Protein AF-A0A8C4VJK3-F1 (afdb_monomer_lite)

pLDDT: mean 74.46, std 20.5, range [32.94, 98.62]

Sequence (189 aa):
MERRGASLWTVVATVQAMERKIDLLATRLLSLEGRSGTAEKKLIDCEKTAMEFNNQLESKWAVLGTLIQEYGLLQRRLENVENLLKNRNFWVLRLPPGTKGEVPKEWEKLTEWQKALYREVMRENYDHLISLGEYLIPQLSWYIKSAEFLQMNIEVPSPGPAVSDAAQMRVWIASAVESLLLQGWEWGV

Organism: NCBI:txid1825980

Foldseek 3Di:
DVVVVVVVVVVVVVVVVVVVVVVVVVVVVVVVVVVVVVVVVVVVVVVVVVVVVVVVVVVVVVVVVVVVVVVVVVVVVVVVVVVCVVVVVCVLVDDQPPDPDDDPPVVVVDDPVSVVVSVVVVVVVVVVVVVVCVVVVVVVVVVVVVVVVVVVPDPDDDDDPDPPDPVVVVVVVVVVVVVVVVVVPPPDD

InterPro domains:
  IPR001909 Krueppel-associated box [PF01352] (105-133)
  IPR001909 Krueppel-associated box [PS50805] (93-184)
  IPR001909 Krueppel-associated box [SM00349] (104-152)
  IPR001909 Krueppel-associated box [cd07765] (105-132)
  IPR036051 Krueppel-associated box domain superfamily [SSF109640] (105-136)

Radius of gyration: 49.5 Å; chains: 1; bounding box: 84×39×162 Å

Structure (mmCIF, N/CA/C/O backbone):
data_AF-A0A8C4VJK3-F1
#
_entry.id   AF-A0A8C4VJK3-F1
#
loop_
_atom_site.group_PDB
_atom_site.id
_atom_site.type_symbol
_atom_site.label_atom_id
_atom_site.label_alt_id
_atom_site.label_comp_id
_atom_site.label_asym_id
_atom_site.label_entity_id
_atom_site.label_seq_id
_atom_site.pdbx_PDB_ins_code
_atom_site.Cartn_x
_atom_site.Cartn_y
_atom_site.Cartn_z
_atom_site.occupancy
_atom_site.B_iso_or_equiv
_atom_site.auth_seq_id
_atom_site.auth_comp_id
_atom_site.auth_asym_id
_atom_site.auth_atom_id
_atom_site.pdbx_PDB_model_num
ATOM 1 N N . MET A 1 1 ? 50.358 -8.373 -72.315 1.00 57.69 1 MET A N 1
ATOM 2 C CA . MET A 1 1 ? 50.237 -8.670 -70.867 1.00 57.69 1 MET A CA 1
ATOM 3 C C . MET A 1 1 ? 49.698 -7.488 -70.047 1.00 57.69 1 MET A C 1
ATOM 5 O O . MET A 1 1 ? 49.141 -7.733 -68.987 1.00 57.69 1 MET A O 1
ATOM 9 N N . GLU A 1 2 ? 49.745 -6.251 -70.557 1.00 60.22 2 GLU A N 1
ATOM 10 C CA . GLU A 1 2 ? 49.261 -5.017 -69.897 1.00 60.22 2 GLU A CA 1
ATOM 11 C C . GLU A 1 2 ? 47.803 -5.017 -69.416 1.00 60.22 2 GLU A C 1
ATOM 13 O O . GLU A 1 2 ? 47.521 -4.559 -68.313 1.00 60.22 2 GLU A O 1
ATOM 18 N N . ARG A 1 3 ? 46.870 -5.597 -70.186 1.00 61.41 3 ARG A N 1
ATOM 19 C CA . ARG A 1 3 ? 45.443 -5.635 -69.811 1.00 61.41 3 ARG A CA 1
ATOM 20 C C . ARG A 1 3 ? 45.169 -6.356 -68.482 1.00 61.41 3 ARG A C 1
ATOM 22 O O . ARG A 1 3 ? 44.235 -5.984 -67.786 1.00 61.41 3 ARG A O 1
ATOM 29 N N . ARG A 1 4 ? 45.993 -7.351 -68.120 1.00 62.75 4 ARG A N 1
ATOM 30 C CA . ARG A 1 4 ? 45.867 -8.095 -66.851 1.00 62.75 4 ARG A CA 1
ATOM 31 C C . ARG A 1 4 ? 46.398 -7.309 -65.649 1.00 62.75 4 ARG A C 1
ATOM 33 O O . ARG A 1 4 ? 45.908 -7.496 -64.542 1.00 62.75 4 ARG A O 1
ATOM 40 N N . GLY A 1 5 ? 47.371 -6.422 -65.868 1.00 69.56 5 GLY A N 1
ATOM 41 C CA . GLY A 1 5 ? 47.902 -5.541 -64.826 1.00 69.56 5 GLY A CA 1
ATOM 42 C C . GLY A 1 5 ? 46.888 -4.472 -64.421 1.00 69.56 5 GLY A C 1
ATOM 43 O O . GLY A 1 5 ? 46.630 -4.297 -63.235 1.00 69.56 5 GLY A O 1
ATOM 44 N N . ALA A 1 6 ? 46.241 -3.825 -65.398 1.00 75.31 6 ALA A N 1
ATOM 45 C CA . ALA A 1 6 ? 45.228 -2.797 -65.142 1.00 75.31 6 ALA A CA 1
ATOM 46 C C . ALA A 1 6 ? 44.007 -3.336 -64.369 1.00 75.31 6 ALA A C 1
ATOM 48 O O . ALA A 1 6 ? 43.568 -2.710 -63.409 1.00 75.31 6 ALA A O 1
ATOM 49 N N . SER A 1 7 ? 43.504 -4.527 -64.722 1.00 86.94 7 SER A N 1
ATOM 50 C CA . SER A 1 7 ? 42.382 -5.159 -64.009 1.00 86.94 7 SER A CA 1
ATOM 51 C C . SER A 1 7 ? 42.727 -5.560 -62.570 1.00 86.94 7 SER A C 1
ATOM 53 O O . SER A 1 7 ? 41.868 -5.495 -61.695 1.00 86.94 7 SER A O 1
ATOM 55 N N . LEU A 1 8 ? 43.977 -5.960 -62.306 1.00 92.62 8 LEU A N 1
ATOM 56 C CA . LEU A 1 8 ? 44.429 -6.364 -60.971 1.00 92.62 8 LEU A CA 1
ATOM 57 C C . LEU A 1 8 ? 44.542 -5.162 -60.024 1.00 92.62 8 LEU A C 1
ATOM 59 O O . LEU A 1 8 ? 44.088 -5.241 -58.885 1.00 92.62 8 LEU A O 1
ATOM 63 N N . TRP A 1 9 ? 45.060 -4.030 -60.505 1.00 91.38 9 TRP A N 1
ATOM 64 C CA . TRP A 1 9 ? 45.106 -2.790 -59.723 1.00 91.38 9 TRP A CA 1
ATOM 65 C C . TRP A 1 9 ? 43.713 -2.279 -59.339 1.00 91.38 9 TRP A C 1
ATOM 67 O O . TRP A 1 9 ? 43.527 -1.817 -58.215 1.00 91.38 9 TRP A O 1
ATOM 77 N N . THR A 1 10 ? 42.714 -2.419 -60.218 1.00 93.50 10 THR A N 1
ATOM 78 C CA . THR A 1 10 ? 41.318 -2.100 -59.877 1.00 93.50 10 THR A CA 1
ATOM 79 C C . THR A 1 10 ? 40.796 -2.993 -58.753 1.00 93.50 10 THR A C 1
ATOM 81 O O . THR A 1 10 ? 40.222 -2.484 -57.793 1.00 93.50 10 THR A O 1
ATOM 84 N N . VAL A 1 11 ? 41.034 -4.307 -58.825 1.00 95.44 11 VAL A N 1
ATOM 85 C CA . VAL A 1 11 ? 40.631 -5.245 -57.762 1.00 95.44 11 VAL A CA 1
ATOM 86 C C . VAL A 1 11 ? 41.303 -4.883 -56.435 1.00 95.44 11 VAL A C 1
ATOM 88 O O . VAL A 1 11 ? 40.617 -4.753 -55.424 1.00 95.44 11 VAL A O 1
ATOM 91 N N . VAL A 1 12 ? 42.612 -4.622 -56.435 1.00 95.81 12 VAL A N 1
ATOM 92 C CA . VAL A 1 12 ? 43.350 -4.209 -55.227 1.00 95.81 12 VAL A CA 1
ATOM 93 C C . VAL A 1 12 ? 42.776 -2.921 -54.631 1.00 95.81 12 VAL A C 1
ATOM 95 O O . VAL A 1 12 ? 42.531 -2.863 -53.427 1.00 95.81 12 VAL A O 1
ATOM 98 N N . ALA A 1 13 ? 42.485 -1.913 -55.457 1.00 95.50 13 ALA A N 1
ATOM 99 C CA . ALA A 1 13 ? 41.876 -0.669 -54.989 1.00 95.50 13 ALA A CA 1
ATOM 100 C C . ALA A 1 13 ? 40.496 -0.904 -54.349 1.00 95.50 13 ALA A C 1
ATOM 102 O O . ALA A 1 13 ? 40.175 -0.294 -53.326 1.00 95.50 13 ALA A O 1
ATOM 103 N N . THR A 1 14 ? 39.685 -1.810 -54.909 1.00 96.50 14 THR A N 1
ATOM 104 C CA . THR A 1 14 ? 38.382 -2.158 -54.320 1.00 96.50 14 THR A CA 1
ATOM 105 C C . THR A 1 14 ? 38.514 -2.903 -52.996 1.00 96.50 14 THR A C 1
ATOM 107 O O . THR A 1 14 ? 37.777 -2.585 -52.065 1.00 96.50 14 THR A O 1
ATOM 110 N N . VAL A 1 15 ? 39.478 -3.821 -52.871 1.00 96.81 15 VAL A N 1
ATOM 111 C CA . VAL A 1 15 ? 39.754 -4.542 -51.618 1.00 96.81 15 VAL A CA 1
ATOM 112 C C . VAL A 1 15 ? 40.201 -3.564 -50.532 1.00 96.81 15 VAL A C 1
ATOM 114 O O . VAL A 1 15 ? 39.605 -3.542 -49.460 1.00 96.81 15 VAL A O 1
ATOM 117 N N . GLN A 1 16 ? 41.128 -2.654 -50.837 1.00 97.50 16 GLN A N 1
ATOM 118 C CA . GLN A 1 16 ? 41.553 -1.611 -49.893 1.00 97.50 16 GLN A CA 1
ATOM 119 C C . GLN A 1 16 ? 40.404 -0.678 -49.479 1.00 97.50 16 GLN A C 1
ATOM 121 O O . GLN A 1 16 ? 40.334 -0.214 -48.341 1.00 97.50 16 GLN A O 1
ATOM 126 N N . ALA A 1 17 ? 39.484 -0.361 -50.394 1.00 96.94 17 ALA A N 1
ATOM 127 C CA . ALA A 1 17 ? 38.294 0.418 -50.059 1.00 96.94 17 ALA A CA 1
ATOM 128 C C . ALA A 1 17 ? 37.328 -0.359 -49.146 1.00 96.94 17 ALA A C 1
ATOM 130 O O . ALA A 1 17 ? 36.681 0.245 -48.288 1.00 96.94 17 ALA A O 1
ATOM 131 N N . MET A 1 18 ? 37.226 -1.679 -49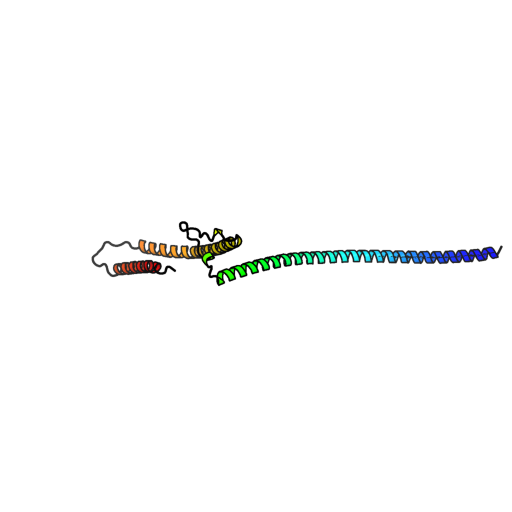.319 1.00 98.12 18 MET A N 1
ATOM 132 C CA . MET A 1 18 ? 36.445 -2.551 -48.441 1.00 98.12 18 MET A CA 1
ATOM 133 C C . MET A 1 18 ? 37.081 -2.684 -47.056 1.00 98.12 18 MET A C 1
ATOM 135 O O . MET A 1 18 ? 36.355 -2.558 -46.077 1.00 98.12 18 MET A O 1
ATOM 139 N N . GLU A 1 19 ? 38.401 -2.844 -46.956 1.00 98.25 19 GLU A N 1
ATOM 140 C CA . GLU A 1 19 ? 39.131 -2.894 -45.677 1.00 98.25 19 GLU A CA 1
ATOM 141 C C . GLU A 1 19 ? 38.834 -1.655 -44.822 1.00 98.25 19 GLU A C 1
ATOM 143 O O . GLU A 1 19 ? 38.342 -1.775 -43.703 1.00 98.25 19 GLU A O 1
ATOM 148 N N . ARG A 1 20 ? 38.958 -0.452 -45.401 1.00 97.69 20 ARG A N 1
ATOM 149 C CA . ARG A 1 20 ? 38.619 0.802 -44.699 1.00 97.69 20 ARG A CA 1
ATOM 150 C C . ARG A 1 20 ? 37.162 0.856 -44.229 1.00 97.69 20 ARG A C 1
ATOM 152 O O . ARG A 1 20 ? 36.867 1.441 -43.189 1.00 97.69 20 ARG A O 1
ATOM 159 N N . LYS A 1 21 ? 36.229 0.281 -44.999 1.00 97.94 21 LYS A N 1
ATOM 160 C CA . LYS A 1 21 ? 34.817 0.185 -44.594 1.00 97.94 21 LYS A CA 1
ATOM 161 C C . LYS A 1 21 ? 34.627 -0.813 -43.457 1.00 97.94 21 LYS A C 1
ATOM 163 O O . LYS A 1 21 ? 33.819 -0.542 -42.576 1.00 97.94 21 LYS A O 1
ATOM 168 N N . ILE A 1 22 ? 35.339 -1.937 -43.471 1.00 98.31 22 ILE A N 1
ATOM 169 C CA . ILE A 1 22 ? 35.305 -2.930 -42.393 1.00 98.31 22 ILE A CA 1
ATOM 170 C C . ILE A 1 22 ? 35.824 -2.303 -41.095 1.00 98.31 22 ILE A C 1
ATOM 172 O O . ILE A 1 22 ? 35.140 -2.401 -40.080 1.00 98.31 22 ILE A O 1
ATOM 176 N N . ASP A 1 23 ? 36.933 -1.562 -41.139 1.00 98.44 23 ASP A N 1
ATOM 177 C CA . ASP A 1 23 ? 37.472 -0.853 -39.968 1.00 98.44 23 ASP A CA 1
ATOM 178 C C . ASP A 1 23 ? 36.486 0.198 -39.423 1.00 98.44 23 ASP A C 1
ATOM 180 O O . ASP A 1 23 ? 36.255 0.311 -38.212 1.00 98.44 23 ASP A O 1
ATOM 184 N N . LEU A 1 24 ? 35.825 0.941 -40.318 1.00 97.88 24 LEU A N 1
ATOM 185 C CA . LEU A 1 24 ? 34.763 1.880 -39.947 1.00 97.88 24 LEU A CA 1
ATOM 186 C C . LEU A 1 24 ? 33.565 1.168 -39.292 1.00 97.88 24 LEU A C 1
ATOM 188 O O . LEU A 1 24 ? 32.985 1.672 -38.330 1.00 97.88 24 LEU A O 1
ATOM 192 N N . LEU A 1 25 ? 33.169 0.003 -39.806 1.00 98.25 25 LEU A N 1
ATOM 193 C CA . LEU A 1 25 ? 32.070 -0.777 -39.238 1.00 98.25 25 LEU A CA 1
ATOM 194 C C . LEU A 1 25 ? 32.447 -1.377 -37.880 1.00 98.25 25 LEU A C 1
ATOM 196 O O . LEU A 1 25 ? 31.617 -1.346 -36.975 1.00 98.25 25 LEU A O 1
ATOM 200 N N . ALA A 1 26 ? 33.683 -1.847 -37.710 1.00 98.50 26 ALA A N 1
ATOM 201 C CA . ALA A 1 26 ? 34.183 -2.381 -36.446 1.00 98.50 26 ALA A CA 1
ATOM 202 C C . ALA A 1 26 ? 34.202 -1.307 -35.345 1.00 98.50 26 ALA A C 1
ATOM 204 O O . ALA A 1 26 ? 33.673 -1.523 -34.255 1.00 98.50 26 ALA A O 1
ATOM 205 N N . THR A 1 27 ? 34.721 -0.110 -35.643 1.00 98.38 27 THR A N 1
ATOM 206 C CA . THR A 1 27 ? 34.717 1.017 -34.688 1.00 98.38 27 THR A CA 1
ATOM 207 C C . THR A 1 27 ? 33.299 1.457 -34.321 1.00 98.38 27 THR A C 1
ATOM 209 O O . THR A 1 27 ? 33.004 1.718 -33.150 1.00 98.38 27 THR A O 1
ATOM 212 N N . ARG A 1 28 ? 32.385 1.482 -35.298 1.00 98.25 28 ARG A N 1
ATOM 213 C CA . ARG A 1 28 ? 30.970 1.778 -35.049 1.00 98.25 28 ARG A CA 1
ATOM 214 C C . ARG A 1 28 ? 30.299 0.704 -34.192 1.00 98.25 28 ARG A C 1
ATOM 216 O O . ARG A 1 28 ? 29.528 1.062 -33.304 1.00 98.25 28 ARG A O 1
ATOM 223 N N . LEU A 1 29 ? 30.580 -0.575 -34.445 1.00 98.44 29 LEU A N 1
ATOM 224 C CA . LEU A 1 29 ? 30.037 -1.696 -33.678 1.00 98.44 29 LEU A CA 1
ATOM 225 C C . LEU A 1 29 ? 30.481 -1.618 -32.215 1.00 98.44 29 LEU A C 1
ATOM 227 O O . LEU A 1 29 ? 29.627 -1.630 -31.337 1.00 98.44 29 LEU A O 1
ATOM 231 N N . LEU A 1 30 ? 31.775 -1.404 -31.963 1.00 98.38 30 LEU A N 1
ATOM 232 C CA . LEU A 1 30 ? 32.314 -1.238 -30.607 1.00 98.38 30 LEU A CA 1
ATOM 233 C C . LEU A 1 30 ? 31.670 -0.057 -29.863 1.00 98.38 30 LEU A C 1
ATOM 235 O O . LEU A 1 30 ? 31.323 -0.161 -28.687 1.00 98.38 30 LEU A O 1
ATOM 239 N N . SER A 1 31 ? 31.458 1.071 -30.549 1.00 98.25 31 SER A N 1
ATOM 240 C CA . SER A 1 31 ? 30.763 2.224 -29.962 1.00 98.25 31 SER A CA 1
ATOM 241 C C . SER A 1 31 ? 29.306 1.904 -29.606 1.00 98.25 31 SER A C 1
ATOM 243 O O . SER A 1 31 ? 28.822 2.307 -28.545 1.00 98.25 31 SER A O 1
ATOM 245 N N . LEU A 1 32 ? 28.598 1.181 -30.479 1.00 98.31 32 LEU A N 1
ATOM 246 C CA . LEU A 1 32 ? 27.220 0.758 -30.229 1.00 98.31 32 LEU A CA 1
ATOM 247 C C . LEU A 1 32 ? 27.132 -0.260 -29.095 1.00 98.31 32 LEU A C 1
ATOM 249 O O . LEU A 1 32 ? 26.234 -0.140 -28.268 1.00 98.31 32 LEU A O 1
ATOM 253 N N . GLU A 1 33 ? 28.068 -1.198 -29.017 1.00 98.44 33 GLU A N 1
ATOM 254 C CA . GLU A 1 33 ? 28.145 -2.200 -27.955 1.00 98.44 33 GLU A CA 1
ATOM 255 C C . GLU A 1 33 ? 28.352 -1.540 -26.585 1.00 98.44 33 GLU A C 1
ATOM 257 O O . GLU A 1 33 ? 27.573 -1.778 -25.661 1.00 98.44 33 GLU A O 1
ATOM 262 N N . GLY A 1 34 ? 29.296 -0.597 -26.471 1.00 98.12 34 GLY A N 1
ATOM 263 C CA . GLY A 1 34 ? 29.504 0.154 -25.226 1.00 98.12 34 GLY A CA 1
ATOM 264 C C . GLY A 1 34 ? 28.286 0.995 -24.817 1.00 98.12 34 GLY A C 1
ATOM 265 O O . GLY A 1 34 ? 27.918 1.062 -23.637 1.00 98.12 34 GLY A O 1
ATOM 266 N N . ARG A 1 35 ? 27.604 1.608 -25.794 1.00 98.19 35 ARG A N 1
ATOM 267 C CA . ARG A 1 35 ? 26.350 2.340 -25.549 1.00 98.19 35 ARG A CA 1
ATOM 268 C C . ARG A 1 35 ? 25.212 1.411 -25.131 1.00 98.19 35 ARG A C 1
ATOM 270 O O . ARG A 1 35 ? 24.465 1.776 -24.226 1.00 98.19 35 ARG A O 1
ATOM 277 N N . SER A 1 36 ? 25.090 0.245 -25.762 1.00 98.12 36 SER A N 1
ATOM 278 C CA . SER A 1 36 ? 24.080 -0.768 -25.445 1.00 98.12 36 SER A CA 1
ATOM 279 C C . SER A 1 36 ? 24.266 -1.293 -24.028 1.00 98.12 36 SER A C 1
ATOM 281 O O . SER A 1 36 ? 23.322 -1.240 -23.249 1.00 98.12 36 SER A O 1
ATOM 283 N N . GLY A 1 37 ? 25.489 -1.670 -23.640 1.00 98.31 37 GLY A N 1
ATOM 284 C CA . GLY A 1 37 ? 25.768 -2.127 -22.274 1.00 98.31 37 GLY A CA 1
ATOM 285 C C . GLY A 1 37 ? 25.499 -1.048 -21.216 1.00 98.31 37 GLY A C 1
ATOM 286 O O . GLY A 1 37 ? 24.975 -1.327 -20.140 1.00 98.31 37 GLY A O 1
ATOM 287 N N . THR A 1 38 ? 25.773 0.223 -21.530 1.00 98.38 38 THR A N 1
ATOM 288 C CA . THR A 1 38 ? 25.417 1.339 -20.635 1.00 98.38 38 THR A CA 1
ATOM 289 C C . THR A 1 38 ? 23.900 1.517 -20.516 1.00 98.38 38 THR A C 1
ATOM 291 O O . THR A 1 38 ? 23.399 1.812 -19.430 1.00 98.38 38 THR A O 1
ATOM 294 N N . ALA A 1 39 ? 23.161 1.373 -21.620 1.00 98.25 39 ALA A N 1
ATOM 295 C CA . ALA A 1 39 ? 21.702 1.447 -21.616 1.00 98.25 39 ALA A CA 1
ATOM 296 C C . ALA A 1 39 ? 21.076 0.274 -20.844 1.00 98.25 39 ALA A C 1
ATOM 298 O O . ALA A 1 39 ? 20.158 0.494 -20.060 1.00 98.25 39 ALA A O 1
ATOM 299 N N . GLU A 1 40 ? 21.620 -0.933 -20.997 1.00 98.50 40 GLU A N 1
ATOM 300 C CA . GLU A 1 40 ? 21.206 -2.135 -20.270 1.00 98.50 40 GLU A CA 1
ATOM 301 C C . GLU A 1 40 ? 21.416 -1.985 -18.760 1.00 98.50 40 GLU A C 1
ATOM 303 O O . GLU A 1 40 ? 20.499 -2.229 -17.980 1.00 98.50 40 GLU A O 1
ATOM 308 N N . LYS A 1 41 ? 22.567 -1.454 -18.330 1.00 98.50 41 LYS A N 1
ATOM 309 C CA . LYS A 1 41 ? 22.797 -1.147 -16.911 1.00 98.50 41 LYS A CA 1
ATOM 310 C C . LYS A 1 41 ? 21.752 -0.177 -16.348 1.00 98.50 41 LYS A C 1
ATOM 312 O O . LYS A 1 41 ? 21.226 -0.403 -15.264 1.00 98.50 41 LYS A O 1
ATOM 317 N N . LYS A 1 42 ? 21.431 0.888 -17.092 1.00 98.56 42 LYS A N 1
ATOM 318 C CA . LYS A 1 42 ? 20.392 1.848 -16.683 1.00 98.56 42 LYS A CA 1
ATOM 319 C C . LYS A 1 42 ? 19.012 1.199 -16.603 1.00 98.56 42 LYS A C 1
ATOM 321 O O . LYS A 1 42 ? 18.246 1.556 -15.717 1.00 98.56 42 LYS A O 1
ATOM 326 N N . LEU A 1 43 ? 18.701 0.269 -17.507 1.00 98.62 43 LEU A N 1
ATOM 327 C CA . LEU A 1 43 ? 17.448 -0.481 -17.479 1.00 98.62 43 LEU A CA 1
ATOM 328 C C . LEU A 1 43 ? 17.343 -1.316 -16.198 1.00 98.62 43 LEU A C 1
ATOM 330 O O . LEU A 1 43 ? 16.340 -1.209 -15.503 1.00 98.62 43 LEU A O 1
ATOM 334 N N . ILE A 1 44 ? 18.403 -2.036 -15.832 1.00 98.62 44 ILE A N 1
ATOM 335 C CA . ILE A 1 44 ? 18.455 -2.820 -14.589 1.00 98.62 44 ILE A CA 1
ATOM 336 C C . ILE A 1 44 ? 18.295 -1.915 -13.353 1.00 98.62 44 ILE A C 1
ATOM 338 O O . ILE A 1 44 ? 17.536 -2.235 -12.437 1.00 98.62 44 ILE A O 1
ATOM 342 N N . ASP A 1 45 ? 18.965 -0.758 -13.319 1.00 98.50 45 ASP A N 1
ATOM 343 C CA . ASP A 1 45 ? 18.815 0.210 -12.222 1.00 98.50 45 ASP A CA 1
ATOM 344 C C . ASP A 1 45 ? 17.368 0.751 -12.136 1.00 98.50 45 ASP A C 1
ATOM 346 O O . ASP A 1 45 ? 16.802 0.887 -11.044 1.00 98.50 45 ASP A O 1
ATOM 350 N N . CYS A 1 46 ? 16.728 1.009 -13.281 1.00 98.06 46 CYS A N 1
ATOM 351 C CA . CYS A 1 46 ? 15.316 1.389 -13.347 1.00 98.06 46 CYS A CA 1
ATOM 352 C C . CYS A 1 46 ? 14.390 0.263 -12.859 1.00 98.06 46 CYS A C 1
ATOM 354 O O . CYS A 1 46 ? 13.493 0.527 -12.062 1.00 98.06 46 CYS A O 1
ATOM 356 N N . GLU A 1 47 ? 14.614 -0.986 -13.265 1.00 98.56 47 GLU A N 1
ATOM 357 C CA . GLU A 1 47 ? 13.841 -2.141 -12.787 1.00 98.56 47 GLU A CA 1
ATOM 358 C C . GLU A 1 47 ? 13.956 -2.303 -11.272 1.00 98.56 47 GLU A C 1
ATOM 360 O O . GLU A 1 47 ? 12.951 -2.483 -10.584 1.00 98.56 47 GLU A O 1
ATOM 365 N N . LYS A 1 48 ? 15.166 -2.148 -10.727 1.00 98.56 48 LYS A N 1
ATOM 366 C CA . LYS A 1 48 ? 15.399 -2.214 -9.283 1.00 98.56 48 LYS A CA 1
ATOM 367 C C . LYS A 1 48 ? 14.617 -1.142 -8.525 1.00 98.56 48 LYS A C 1
ATOM 369 O O . LYS A 1 48 ? 14.001 -1.435 -7.503 1.00 98.56 48 LYS A O 1
ATOM 374 N N . THR A 1 49 ? 14.630 0.096 -9.015 1.00 98.31 49 THR A N 1
ATOM 375 C CA . THR A 1 49 ? 13.867 1.186 -8.383 1.00 98.31 49 THR A CA 1
ATOM 376 C C . THR A 1 49 ? 12.358 0.971 -8.507 1.00 98.31 49 THR A C 1
ATOM 378 O O . THR A 1 49 ? 11.635 1.217 -7.544 1.00 98.31 49 THR A O 1
ATOM 381 N N . ALA A 1 50 ? 11.876 0.441 -9.635 1.00 98.38 50 ALA A N 1
ATOM 382 C CA . ALA A 1 50 ? 10.473 0.070 -9.810 1.00 98.38 50 ALA A CA 1
ATOM 383 C C . ALA A 1 50 ? 10.035 -1.040 -8.835 1.00 98.38 50 ALA A C 1
ATOM 385 O O . ALA A 1 50 ? 8.963 -0.934 -8.239 1.00 98.38 50 ALA A O 1
ATOM 386 N N . MET A 1 51 ? 10.871 -2.062 -8.620 1.00 98.38 51 MET A N 1
ATOM 387 C CA . MET A 1 51 ? 10.607 -3.111 -7.626 1.00 98.38 51 MET A CA 1
ATOM 388 C C . MET A 1 51 ? 10.526 -2.547 -6.204 1.00 98.38 51 MET A C 1
ATOM 390 O O . MET A 1 51 ? 9.611 -2.895 -5.462 1.00 98.38 51 MET A O 1
ATOM 394 N N . GLU A 1 52 ? 11.430 -1.638 -5.830 1.00 98.31 52 GLU A N 1
ATOM 395 C CA . GLU A 1 52 ? 11.401 -0.986 -4.514 1.00 98.31 52 GLU A CA 1
ATOM 396 C C . GLU A 1 52 ? 10.096 -0.199 -4.301 1.00 98.31 52 GLU A C 1
ATOM 398 O O . GLU A 1 52 ? 9.450 -0.322 -3.258 1.00 98.31 52 GLU A O 1
ATOM 403 N N . PHE A 1 53 ? 9.652 0.559 -5.311 1.00 98.19 53 PHE A N 1
ATOM 404 C CA . PHE A 1 53 ? 8.358 1.246 -5.265 1.00 98.19 53 PHE A CA 1
ATOM 405 C C . PHE A 1 53 ? 7.182 0.273 -5.150 1.00 98.19 53 PHE A C 1
ATOM 407 O O . PHE A 1 53 ? 6.250 0.542 -4.389 1.00 98.19 53 PHE A O 1
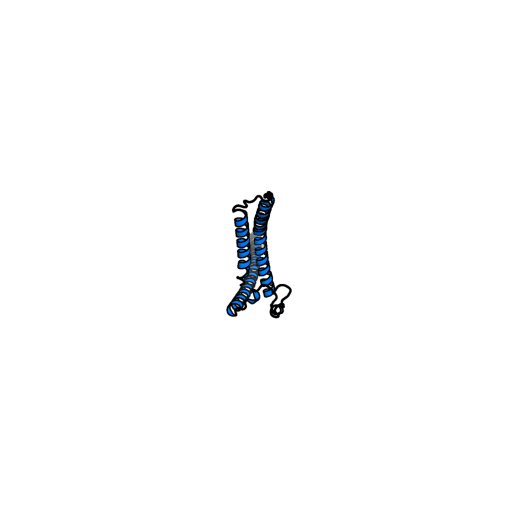ATOM 414 N N . ASN A 1 54 ? 7.217 -0.853 -5.867 1.00 98.44 54 ASN A N 1
ATOM 415 C CA . ASN A 1 54 ? 6.174 -1.872 -5.776 1.00 98.44 54 ASN A CA 1
ATOM 416 C C . ASN A 1 54 ? 6.078 -2.445 -4.355 1.00 98.44 54 ASN A C 1
ATOM 418 O O . ASN A 1 54 ? 4.995 -2.462 -3.774 1.00 98.44 54 ASN A O 1
ATOM 422 N N . ASN A 1 55 ? 7.212 -2.796 -3.747 1.00 98.00 55 ASN A N 1
ATOM 423 C CA . ASN A 1 55 ? 7.261 -3.293 -2.369 1.00 98.00 55 ASN A CA 1
ATOM 424 C C . ASN A 1 55 ? 6.712 -2.260 -1.365 1.00 98.00 55 ASN A C 1
ATOM 426 O O . ASN A 1 55 ? 5.968 -2.594 -0.436 1.00 98.00 55 ASN A O 1
ATOM 430 N N . GLN A 1 56 ? 7.030 -0.975 -1.556 1.00 98.56 56 GLN A N 1
ATOM 431 C CA . GLN A 1 56 ? 6.468 0.098 -0.729 1.00 98.56 56 GLN A CA 1
ATOM 432 C C . GLN A 1 56 ? 4.952 0.222 -0.884 1.00 98.56 56 GLN A C 1
ATOM 434 O O . GLN A 1 56 ? 4.253 0.464 0.101 1.00 98.56 56 GLN A O 1
ATOM 439 N N . LEU A 1 57 ? 4.431 0.071 -2.100 1.00 98.38 57 LEU A N 1
ATOM 440 C CA . LEU A 1 57 ? 2.991 0.076 -2.324 1.00 98.38 57 LEU A CA 1
ATOM 441 C C . LEU A 1 57 ? 2.345 -1.134 -1.657 1.00 98.38 57 LEU A C 1
ATOM 443 O O . LEU A 1 57 ? 1.408 -0.945 -0.890 1.00 98.38 57 LEU A O 1
ATOM 447 N N . GLU A 1 58 ? 2.859 -2.341 -1.874 1.00 98.44 58 GLU A N 1
ATOM 448 C CA . GLU A 1 58 ? 2.334 -3.569 -1.262 1.00 98.44 58 GLU A CA 1
ATOM 449 C C . GLU A 1 58 ? 2.283 -3.476 0.268 1.00 98.44 58 GLU A C 1
ATOM 451 O O . GLU A 1 58 ? 1.253 -3.787 0.870 1.00 98.44 58 GLU A O 1
ATOM 456 N N . SER A 1 59 ? 3.339 -2.956 0.905 1.00 97.94 59 SER A N 1
ATOM 457 C CA . SER A 1 59 ? 3.341 -2.744 2.359 1.00 97.94 59 SER A CA 1
ATOM 458 C C . SER A 1 59 ? 2.275 -1.734 2.819 1.00 97.94 59 SER A C 1
ATOM 460 O O . SER A 1 59 ? 1.586 -1.982 3.810 1.00 97.94 59 SER A O 1
ATOM 462 N N . LYS A 1 60 ? 2.059 -0.629 2.088 1.00 98.25 60 LYS A N 1
ATOM 463 C CA . LYS A 1 60 ? 0.980 0.337 2.382 1.00 98.25 60 LYS A CA 1
ATOM 464 C C . LYS A 1 60 ? -0.411 -0.258 2.152 1.00 98.25 60 LYS A C 1
ATOM 466 O O . LYS A 1 60 ? -1.308 -0.023 2.962 1.00 98.25 60 LYS A O 1
ATOM 471 N N . TRP A 1 61 ? -0.593 -1.039 1.087 1.00 98.12 61 TRP A N 1
ATOM 472 C CA . TRP A 1 61 ? -1.843 -1.747 0.800 1.00 98.12 61 TRP A CA 1
ATOM 473 C C . TRP A 1 61 ? -2.185 -2.749 1.904 1.00 98.12 61 TRP A C 1
ATOM 475 O O . TRP A 1 61 ? -3.344 -2.818 2.312 1.00 98.12 61 TRP A O 1
ATOM 485 N N . ALA A 1 62 ? -1.192 -3.457 2.447 1.00 98.31 62 ALA A N 1
ATOM 486 C CA . ALA A 1 62 ? -1.392 -4.362 3.576 1.00 98.31 62 ALA A CA 1
ATOM 487 C C . ALA A 1 62 ? -1.918 -3.625 4.822 1.00 98.31 62 ALA A C 1
ATOM 489 O O . ALA A 1 62 ? -2.896 -4.064 5.426 1.00 98.31 62 ALA A O 1
ATOM 490 N N . VAL A 1 63 ? -1.329 -2.472 5.167 1.00 98.25 63 VAL A N 1
ATOM 491 C CA . VAL A 1 63 ? -1.785 -1.640 6.300 1.00 98.25 63 VAL A CA 1
ATOM 492 C C . VAL A 1 63 ? -3.193 -1.081 6.072 1.00 98.25 63 VAL A C 1
ATOM 494 O O . VAL A 1 63 ? -4.009 -1.049 6.990 1.00 98.25 63 VAL A O 1
ATOM 497 N N . LEU A 1 64 ? -3.520 -0.652 4.853 1.00 98.44 64 LEU A N 1
ATOM 498 C CA . LEU A 1 64 ? -4.882 -0.210 4.541 1.00 98.44 64 LEU A CA 1
ATOM 499 C C . LEU A 1 64 ? -5.891 -1.361 4.651 1.00 98.44 64 LEU A C 1
ATOM 501 O O . LEU A 1 64 ? -6.996 -1.156 5.151 1.00 98.44 64 LEU A O 1
ATOM 505 N N . GLY A 1 65 ? -5.504 -2.573 4.244 1.00 98.19 65 GLY A N 1
ATOM 506 C CA . GLY A 1 65 ? -6.319 -3.776 4.406 1.00 98.19 65 GLY A CA 1
ATOM 507 C C . GLY A 1 65 ? -6.660 -4.066 5.870 1.00 98.19 65 GLY A C 1
ATOM 508 O O . GLY A 1 65 ? -7.828 -4.301 6.187 1.00 98.19 65 GLY A O 1
ATOM 509 N N . THR A 1 66 ? -5.678 -3.981 6.776 1.00 97.88 66 THR A N 1
ATOM 510 C CA . THR A 1 66 ? -5.927 -4.168 8.217 1.00 97.88 66 THR A CA 1
ATOM 511 C C . THR A 1 66 ? -6.805 -3.057 8.790 1.00 97.88 66 THR A C 1
ATOM 513 O O . THR A 1 66 ? -7.742 -3.342 9.532 1.00 97.88 66 THR A O 1
ATOM 516 N N . LEU A 1 67 ? -6.589 -1.800 8.393 1.00 98.31 67 LEU A N 1
ATOM 517 C CA . LEU A 1 67 ? -7.407 -0.677 8.860 1.00 98.31 67 LEU A CA 1
ATOM 518 C C . LEU A 1 67 ? -8.883 -0.806 8.446 1.00 98.31 67 LEU A C 1
ATOM 520 O O . LEU A 1 67 ? -9.774 -0.522 9.245 1.00 98.31 67 LEU A O 1
ATOM 524 N N . ILE A 1 68 ? -9.156 -1.262 7.221 1.00 98.00 68 ILE A N 1
ATOM 525 C CA . ILE A 1 68 ? -10.526 -1.518 6.746 1.00 98.00 68 ILE A CA 1
ATOM 526 C C . ILE A 1 68 ? -11.191 -2.622 7.580 1.00 98.00 68 ILE A C 1
ATOM 528 O O . ILE A 1 68 ? -12.364 -2.503 7.947 1.00 98.00 68 ILE A O 1
ATOM 532 N N . GLN A 1 69 ? -10.449 -3.681 7.913 1.00 96.88 69 GLN A N 1
ATOM 533 C CA . GLN A 1 69 ? -10.947 -4.758 8.766 1.00 96.88 69 GLN A CA 1
ATOM 534 C C . GLN A 1 69 ? -11.307 -4.251 10.172 1.00 96.88 69 GLN A C 1
ATOM 536 O O . GLN A 1 69 ? -12.395 -4.563 10.669 1.00 96.88 69 GLN A O 1
ATOM 541 N N . GLU A 1 70 ? -10.437 -3.443 10.783 1.00 95.69 70 GLU A N 1
ATOM 542 C CA . GLU A 1 70 ? -10.679 -2.828 12.095 1.00 95.69 70 GLU A CA 1
ATOM 543 C C . GLU A 1 70 ? -11.879 -1.878 12.069 1.00 95.69 70 GLU A C 1
ATOM 545 O O . GLU A 1 70 ? -12.731 -1.921 12.960 1.00 95.69 70 GLU A O 1
ATOM 550 N N . TYR A 1 71 ? -12.016 -1.076 11.012 1.00 96.00 71 TYR A N 1
ATOM 551 C CA . TYR A 1 71 ? -13.179 -0.209 10.838 1.00 96.00 71 TYR A CA 1
ATOM 552 C C . TYR A 1 71 ? -14.482 -1.017 10.766 1.00 96.00 71 TYR A C 1
ATOM 554 O O . TYR A 1 71 ? -15.458 -0.686 11.441 1.00 96.00 71 TYR A O 1
ATOM 562 N N . GLY A 1 72 ? -14.491 -2.132 10.028 1.00 96.94 72 GLY A N 1
ATOM 563 C CA . GLY A 1 72 ? -15.647 -3.031 9.973 1.00 96.94 72 GLY A CA 1
ATOM 564 C C . GLY A 1 72 ? -15.986 -3.669 11.327 1.00 96.94 72 GLY A C 1
ATOM 565 O O . GLY A 1 72 ? -17.160 -3.883 11.638 1.00 96.94 72 GLY A O 1
ATOM 566 N N . LEU A 1 73 ? -14.984 -3.961 12.163 1.00 95.06 73 LEU A N 1
ATOM 567 C CA . LEU A 1 73 ? -15.203 -4.444 13.529 1.00 95.06 73 LEU A CA 1
ATOM 568 C C . LEU A 1 73 ? -15.789 -3.351 14.432 1.00 95.06 73 LEU A C 1
ATOM 570 O O . LEU A 1 73 ? -16.766 -3.604 15.142 1.00 95.06 73 LEU A O 1
ATOM 574 N N . LEU A 1 74 ? -15.219 -2.146 14.386 1.00 96.25 74 LEU A N 1
ATOM 575 C CA . LEU A 1 74 ? -15.704 -0.978 15.123 1.00 96.25 74 LEU A CA 1
ATOM 576 C C . LEU A 1 74 ? -17.149 -0.643 14.754 1.00 96.25 74 LEU A C 1
ATOM 578 O O . LEU A 1 74 ? -17.965 -0.419 15.645 1.00 96.25 74 LEU A O 1
ATOM 582 N N . GLN A 1 75 ? -17.491 -0.698 13.467 1.00 96.25 75 GLN A N 1
ATOM 583 C CA . GLN A 1 75 ? -18.848 -0.464 12.987 1.00 96.25 75 GLN A CA 1
ATOM 584 C C . GLN A 1 75 ? -19.848 -1.473 13.572 1.00 96.25 75 GLN A C 1
ATOM 586 O O . GLN A 1 75 ? -20.886 -1.065 14.088 1.00 96.25 75 GLN A O 1
ATOM 591 N N . ARG A 1 76 ? -19.519 -2.775 13.593 1.00 92.81 76 ARG A N 1
ATOM 592 C CA . ARG A 1 76 ? -20.375 -3.794 14.238 1.00 92.81 76 ARG A CA 1
ATOM 593 C C . ARG A 1 76 ? -20.501 -3.573 15.744 1.00 92.81 76 ARG A C 1
ATOM 595 O O . ARG A 1 76 ? -21.579 -3.748 16.303 1.00 92.81 76 ARG A O 1
ATOM 602 N N . ARG A 1 77 ? -19.413 -3.195 16.427 1.00 89.62 77 ARG A N 1
ATOM 603 C CA . ARG A 1 77 ? -19.459 -2.872 17.865 1.00 89.62 77 ARG A CA 1
ATOM 604 C C . ARG A 1 77 ? -20.365 -1.675 18.137 1.00 89.62 77 ARG A C 1
ATOM 606 O O . ARG A 1 77 ? -21.137 -1.730 19.091 1.00 89.62 77 ARG A O 1
ATOM 613 N N . LEU A 1 78 ? -20.291 -0.638 17.307 1.00 91.75 78 LEU A N 1
ATOM 614 C CA . LEU A 1 78 ? -21.147 0.538 17.413 1.00 91.75 78 LEU A CA 1
ATOM 615 C C . LEU A 1 78 ? -22.618 0.168 17.200 1.00 91.75 78 LEU A C 1
ATOM 617 O O . LEU A 1 78 ? -23.445 0.489 18.046 1.00 91.75 78 LEU A O 1
ATOM 621 N N . GLU A 1 79 ? -22.925 -0.587 16.146 1.00 90.25 79 GLU A N 1
ATOM 622 C CA . GLU A 1 79 ? -24.277 -1.090 15.878 1.00 90.25 79 GLU A CA 1
ATOM 623 C C . GLU A 1 79 ? -24.823 -1.909 17.060 1.00 90.25 79 GLU A C 1
ATOM 625 O O . GLU A 1 79 ? -25.971 -1.745 17.476 1.00 90.25 79 GLU A O 1
ATOM 630 N N . ASN A 1 80 ? -23.984 -2.747 17.671 1.00 85.81 80 ASN A N 1
ATOM 631 C CA . ASN A 1 80 ? -24.375 -3.507 18.852 1.00 85.81 80 ASN A CA 1
ATOM 632 C C . ASN A 1 80 ? -24.685 -2.603 20.054 1.00 85.81 80 ASN A C 1
ATOM 634 O O . ASN A 1 80 ? -25.677 -2.838 20.743 1.00 85.81 80 ASN A O 1
ATOM 638 N N . VAL A 1 81 ? -23.876 -1.568 20.303 1.00 81.31 81 VAL A N 1
ATOM 639 C CA . VAL A 1 81 ? -24.137 -0.586 21.370 1.00 81.31 81 VAL A CA 1
ATOM 640 C C . VAL A 1 81 ? -25.427 0.186 21.088 1.00 81.31 81 VAL A C 1
ATOM 642 O O . VAL A 1 81 ? -26.261 0.320 21.983 1.00 81.31 81 VAL A O 1
ATOM 645 N N . GLU A 1 82 ? -25.652 0.623 19.850 1.00 85.00 82 GLU A N 1
ATOM 646 C CA . GLU A 1 82 ? -26.901 1.280 19.455 1.00 85.00 82 GLU A CA 1
ATOM 647 C C . GLU A 1 82 ? -28.122 0.387 19.691 1.00 85.00 82 GLU A C 1
ATOM 649 O O . GLU A 1 82 ? -29.138 0.852 20.210 1.00 85.00 82 GLU A O 1
ATOM 654 N N . ASN A 1 83 ? -28.029 -0.900 19.358 1.00 85.38 83 ASN A N 1
ATOM 655 C CA . ASN A 1 83 ? -29.105 -1.861 19.588 1.00 85.38 83 ASN A CA 1
ATOM 656 C C . ASN A 1 83 ? -29.374 -2.085 21.083 1.00 85.38 83 ASN A C 1
ATOM 658 O O . ASN A 1 83 ? -30.533 -2.220 21.482 1.00 85.38 83 ASN A O 1
ATOM 662 N N . LEU A 1 84 ? -28.335 -2.088 21.924 1.00 80.19 84 LEU A N 1
ATOM 663 C CA . LEU A 1 84 ? -28.494 -2.160 23.380 1.00 80.19 84 LEU A CA 1
ATOM 664 C C . LEU A 1 84 ? -29.219 -0.925 23.927 1.00 80.19 84 LEU A C 1
ATOM 666 O O . LEU A 1 84 ? -30.146 -1.073 24.728 1.00 80.19 84 LEU A O 1
ATOM 670 N N . LEU A 1 85 ? -28.847 0.271 23.456 1.00 76.12 85 LEU A N 1
ATOM 671 C CA . LEU A 1 85 ? -29.484 1.531 23.847 1.00 76.12 85 LEU A CA 1
ATOM 672 C C . LEU A 1 85 ? -30.947 1.594 23.390 1.00 76.12 85 LEU A C 1
ATOM 674 O O . LEU A 1 85 ? -31.826 1.903 24.197 1.00 76.12 85 LEU A O 1
ATOM 678 N N . LYS A 1 86 ? -31.228 1.243 22.126 1.00 78.38 86 LYS A N 1
ATOM 679 C CA . LYS A 1 86 ? -32.590 1.213 21.561 1.00 78.38 86 LYS A CA 1
ATOM 680 C C . LYS A 1 86 ? -33.508 0.263 22.331 1.00 78.38 86 LYS A C 1
ATOM 682 O O . LYS A 1 86 ? -34.649 0.614 22.613 1.00 78.38 86 LYS A O 1
ATOM 687 N N . ASN A 1 87 ? -32.998 -0.904 22.723 1.00 79.81 87 ASN A N 1
ATOM 688 C CA . ASN A 1 87 ? -33.777 -1.926 23.427 1.00 79.81 87 ASN A CA 1
ATOM 689 C C . ASN A 1 87 ? -33.765 -1.775 24.959 1.00 79.81 87 ASN A C 1
ATOM 691 O O . ASN A 1 87 ? -34.312 -2.630 25.650 1.00 79.81 87 ASN A O 1
ATOM 695 N N . ARG A 1 88 ? -33.137 -0.719 25.505 1.00 70.00 88 ARG A N 1
ATOM 696 C CA . ARG A 1 88 ? -32.916 -0.520 26.953 1.00 70.00 88 ARG A CA 1
ATOM 697 C C . ARG A 1 88 ? -32.316 -1.751 27.656 1.00 70.00 88 ARG A C 1
ATOM 699 O O . ARG A 1 88 ? -32.570 -1.994 28.837 1.00 70.00 88 ARG A O 1
ATOM 706 N N . ASN A 1 89 ? -31.486 -2.513 26.944 1.00 63.91 89 ASN A N 1
ATOM 707 C CA . ASN A 1 89 ? -30.831 -3.726 27.437 1.00 63.91 89 ASN A CA 1
ATOM 708 C C . ASN A 1 89 ? -29.566 -3.374 28.235 1.00 63.91 89 ASN A C 1
ATOM 710 O O . ASN A 1 89 ? -28.448 -3.744 27.885 1.00 63.91 89 ASN A O 1
ATOM 714 N N . PHE A 1 90 ? -29.751 -2.645 29.334 1.00 66.81 90 PHE A N 1
ATOM 715 C CA . PHE A 1 90 ? -28.671 -2.177 30.208 1.00 66.81 90 PHE A CA 1
ATOM 716 C C . PHE A 1 90 ? -28.206 -3.223 31.233 1.00 66.81 90 PHE A C 1
ATOM 718 O O . PHE A 1 90 ? -27.376 -2.920 32.083 1.00 66.81 90 PHE A O 1
ATOM 725 N N . TRP A 1 91 ? -28.699 -4.463 31.160 1.00 59.97 91 TRP A N 1
ATOM 726 C CA . TRP A 1 91 ? -28.280 -5.555 32.048 1.00 59.97 91 TRP A CA 1
ATOM 727 C C . TRP A 1 91 ? -26.778 -5.866 31.942 1.00 59.97 91 TRP A C 1
ATOM 729 O O . TRP A 1 91 ? -26.191 -6.307 32.919 1.00 59.97 91 TRP A O 1
ATOM 739 N N . VAL A 1 92 ? -26.131 -5.557 30.810 1.00 57.34 92 VAL A N 1
ATOM 740 C CA . VAL A 1 92 ? -24.662 -5.624 30.644 1.00 57.34 92 VAL A CA 1
ATOM 741 C C . VAL A 1 92 ? -23.910 -4.574 31.473 1.00 57.34 92 VAL A C 1
ATOM 743 O O . VAL A 1 92 ? -22.750 -4.786 31.798 1.00 57.34 92 VAL A O 1
ATOM 746 N N . LEU A 1 93 ? -24.546 -3.456 31.831 1.00 56.78 93 LEU A N 1
ATOM 747 C CA . LEU A 1 93 ? -23.973 -2.452 32.736 1.00 56.78 93 LEU A CA 1
ATOM 748 C C . LEU A 1 93 ? -24.338 -2.717 34.203 1.00 56.78 93 LEU A C 1
ATOM 750 O O . LEU A 1 93 ? -23.894 -1.980 35.082 1.00 56.78 93 LEU A O 1
ATOM 754 N N . ARG A 1 94 ? -25.156 -3.742 34.492 1.00 59.28 94 ARG A N 1
ATOM 755 C CA . ARG A 1 94 ? -25.392 -4.157 35.875 1.00 59.28 94 ARG A CA 1
ATOM 756 C C . ARG A 1 94 ? -24.154 -4.886 36.378 1.00 59.28 94 ARG A C 1
ATOM 758 O O . ARG A 1 94 ? -23.657 -5.794 35.714 1.00 59.28 94 ARG A O 1
ATOM 765 N N . LEU A 1 95 ? -23.695 -4.503 37.571 1.00 45.22 95 LEU A N 1
ATOM 766 C CA . LEU A 1 95 ? -22.740 -5.306 38.326 1.00 45.22 95 LEU A CA 1
ATOM 767 C C . LEU A 1 95 ? -23.259 -6.752 38.410 1.00 45.22 95 LEU A C 1
ATOM 769 O O . LEU A 1 95 ? -24.472 -6.957 38.549 1.00 45.22 95 LEU A O 1
ATOM 773 N N . PRO A 1 96 ? -22.370 -7.757 38.364 1.00 46.16 96 PRO A N 1
ATOM 774 C CA . PRO A 1 96 ? -22.795 -9.120 38.592 1.00 46.16 96 PRO A CA 1
ATOM 775 C C . PRO A 1 96 ? -23.320 -9.182 40.033 1.00 46.16 96 PRO A C 1
ATOM 777 O O . PRO A 1 96 ? -22.650 -8.662 40.932 1.00 46.16 96 PRO A O 1
ATOM 780 N N . PRO A 1 97 ? -24.496 -9.780 40.288 1.00 48.75 97 PRO A N 1
ATOM 781 C CA . PRO A 1 97 ? -24.915 -10.052 41.653 1.00 48.75 97 PRO A CA 1
ATOM 782 C C . PRO A 1 97 ? -23.805 -10.858 42.338 1.00 48.75 97 PRO A C 1
ATOM 784 O O . PRO A 1 97 ? -23.443 -11.955 41.912 1.00 48.75 97 PRO A O 1
ATOM 787 N N . GLY A 1 98 ? -23.184 -10.254 43.352 1.00 47.56 98 GLY A N 1
ATOM 788 C CA . GLY A 1 98 ? -22.078 -10.860 44.078 1.00 47.56 98 GLY A CA 1
ATOM 789 C C . GLY A 1 98 ? -22.510 -12.182 44.704 1.00 47.56 98 GLY A C 1
ATOM 790 O O . GLY A 1 98 ? -23.558 -12.226 45.335 1.00 47.56 98 GLY A O 1
ATOM 791 N N . THR A 1 99 ? -21.708 -13.229 44.472 1.00 44.91 99 THR A N 1
ATOM 792 C CA . THR A 1 99 ? -21.538 -14.540 45.154 1.00 44.91 99 THR A CA 1
ATOM 793 C C . THR A 1 99 ? -22.733 -15.318 45.742 1.00 44.91 99 THR A C 1
ATOM 795 O O . THR A 1 99 ? -22.537 -16.468 46.131 1.00 44.91 99 THR A O 1
ATOM 798 N N . LYS A 1 100 ? -23.965 -14.801 45.782 1.00 49.38 100 LYS A N 1
ATOM 799 C CA . LYS A 1 100 ? -25.159 -15.462 46.341 1.00 49.38 100 LYS A CA 1
ATOM 800 C C . LYS A 1 100 ? -26.471 -15.174 45.594 1.00 49.38 100 LYS A C 1
ATOM 802 O O . LYS A 1 100 ? -27.534 -15.485 46.119 1.00 49.38 100 LYS A O 1
ATOM 807 N N . GLY A 1 101 ? -26.434 -14.632 44.379 1.00 48.56 101 GLY A N 1
ATOM 808 C CA . GLY A 1 101 ? -27.639 -14.433 43.569 1.00 48.56 101 GLY A CA 1
ATOM 809 C C . GLY A 1 101 ? -27.369 -14.814 42.126 1.00 48.56 101 GLY A C 1
ATOM 810 O O . GLY A 1 101 ? -26.499 -14.225 41.507 1.00 48.56 101 GLY A O 1
ATOM 811 N N . GLU A 1 102 ? -28.071 -15.841 41.659 1.00 48.41 102 GLU A N 1
ATOM 812 C CA . GLU A 1 102 ? -28.057 -16.457 40.328 1.00 48.41 102 GLU A CA 1
ATOM 813 C C . GLU A 1 102 ? -27.410 -15.616 39.215 1.00 48.41 102 GLU A C 1
ATOM 815 O O . GLU A 1 102 ? -27.897 -14.545 38.851 1.00 48.41 102 GLU A O 1
ATOM 820 N N . VAL A 1 103 ? -26.328 -16.145 38.627 1.00 51.56 103 VAL A N 1
ATOM 821 C CA . VAL A 1 103 ? -25.804 -15.644 37.351 1.00 51.56 103 VAL A CA 1
ATOM 822 C C . VAL A 1 103 ? -26.974 -15.640 36.362 1.00 51.56 103 VAL A C 1
ATOM 824 O O . VAL A 1 103 ? -27.565 -16.702 36.139 1.00 51.56 103 VAL A O 1
ATOM 827 N N . PRO A 1 104 ? -27.348 -14.488 35.776 1.00 55.19 104 PRO A N 1
ATOM 828 C CA . PRO A 1 104 ? -28.468 -14.446 34.851 1.00 55.19 104 PRO A CA 1
ATOM 829 C C . PRO A 1 104 ? -28.214 -15.437 33.714 1.00 55.19 104 PRO A C 1
ATOM 831 O O . PRO A 1 104 ? -27.152 -15.398 33.095 1.00 55.19 104 PRO A O 1
ATOM 834 N N . LYS A 1 105 ? -29.191 -16.295 33.387 1.00 56.34 105 LYS A N 1
ATOM 835 C CA . LYS A 1 105 ? -29.134 -17.234 32.237 1.00 56.34 105 LYS A CA 1
ATOM 836 C C . LYS A 1 105 ? -28.810 -16.543 30.898 1.00 56.34 105 LYS A C 1
ATOM 838 O O . LYS A 1 105 ? -28.520 -17.186 29.896 1.00 56.34 105 LYS A O 1
ATOM 843 N N . GLU A 1 106 ? -28.892 -15.220 30.873 1.00 53.56 106 GLU A N 1
ATOM 844 C CA . GLU A 1 106 ? -28.562 -14.331 29.764 1.00 53.56 106 GLU A CA 1
ATOM 845 C C . GLU A 1 106 ? -27.046 -14.120 29.596 1.00 53.56 106 GLU A C 1
ATOM 847 O O . GLU A 1 106 ? -26.597 -13.900 28.475 1.00 53.56 106 GLU A O 1
ATOM 852 N N . TRP A 1 107 ? -26.246 -14.276 30.658 1.00 62.06 107 TRP A N 1
ATOM 853 C CA . TRP A 1 107 ? -24.779 -14.184 30.630 1.00 62.06 107 TRP A CA 1
ATOM 854 C C . TRP A 1 107 ? -24.133 -15.306 29.804 1.00 62.06 107 TRP A C 1
ATOM 856 O O . TRP A 1 107 ? -23.170 -15.083 29.069 1.00 62.06 107 TRP A O 1
ATOM 866 N N . GLU A 1 108 ? -24.695 -16.517 29.871 1.00 59.47 108 GLU A N 1
ATOM 867 C CA . GLU A 1 108 ? -24.242 -17.663 29.070 1.00 59.47 108 GLU A CA 1
ATOM 868 C C . GLU A 1 108 ? -24.535 -17.488 27.574 1.00 59.47 108 GLU A C 1
ATOM 870 O O . GLU A 1 108 ? -23.795 -18.008 26.741 1.00 59.47 108 GLU A O 1
ATOM 875 N N . LYS A 1 109 ? -25.567 -16.707 27.225 1.00 65.12 109 LYS A N 1
ATOM 876 C CA . LYS A 1 109 ? -25.938 -16.400 25.834 1.00 65.12 109 LYS A CA 1
ATOM 877 C C . LYS A 1 109 ? -25.085 -15.295 25.206 1.00 65.12 109 LYS A C 1
ATOM 879 O O . LYS A 1 109 ? -25.228 -15.032 24.013 1.00 65.12 109 LYS A O 1
ATOM 884 N N . LEU A 1 110 ? -24.222 -14.637 25.983 1.00 66.88 110 LEU A N 1
ATOM 885 C CA . LEU A 1 110 ? -23.342 -13.596 25.465 1.00 66.88 110 LEU A CA 1
ATOM 886 C C . LEU A 1 110 ? -22.249 -14.199 24.584 1.00 66.88 110 LEU A C 1
ATOM 888 O O . LEU A 1 110 ? -21.597 -15.187 24.926 1.00 66.88 110 LEU A O 1
ATOM 892 N N . THR A 1 111 ? -22.013 -13.539 23.459 1.00 66.88 111 THR A N 1
ATOM 893 C CA . THR A 1 111 ? -20.875 -13.826 22.584 1.00 66.88 111 THR A CA 1
ATOM 894 C C . THR A 1 111 ? -19.560 -13.407 23.254 1.00 66.88 111 THR A 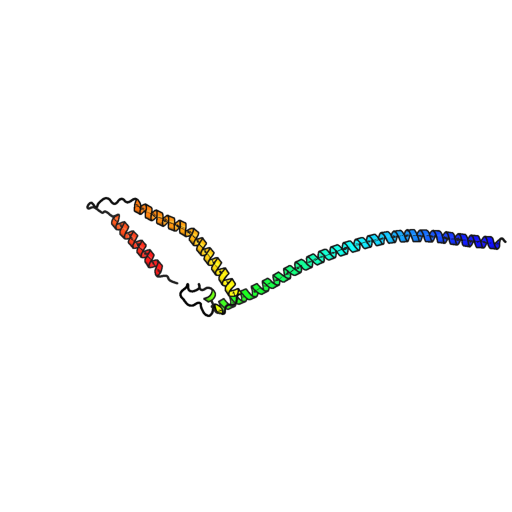C 1
ATOM 896 O O . THR A 1 111 ? -19.532 -12.502 24.092 1.00 66.88 111 THR A O 1
ATOM 899 N N . GLU A 1 112 ? -18.442 -14.048 22.901 1.00 71.81 112 GLU A N 1
ATOM 900 C CA . GLU A 1 112 ? -17.164 -13.846 23.608 1.00 71.81 112 GLU A CA 1
ATOM 901 C C . GLU A 1 112 ? -16.658 -12.397 23.598 1.00 71.81 112 GLU A C 1
ATOM 903 O O . GLU A 1 112 ? -16.080 -11.941 24.583 1.00 71.81 112 GLU A O 1
ATOM 908 N N . TRP A 1 113 ? -16.939 -11.627 22.544 1.00 71.94 113 TRP A N 1
ATOM 909 C CA . TRP A 1 113 ? -16.559 -10.213 22.494 1.00 71.94 113 TRP A CA 1
ATOM 910 C C . TRP A 1 113 ? -17.390 -9.342 23.456 1.00 71.94 113 TRP A C 1
ATOM 912 O O . TRP A 1 113 ? -16.868 -8.360 23.979 1.00 71.94 113 TRP A O 1
ATOM 922 N N . GLN A 1 114 ? -18.649 -9.701 23.747 1.00 63.72 114 GLN A N 1
ATOM 923 C CA . GLN A 1 114 ? -19.478 -9.004 24.744 1.00 63.72 114 GLN A CA 1
ATOM 924 C C . GLN A 1 114 ? -18.941 -9.251 26.151 1.00 63.72 114 GLN A C 1
ATOM 926 O O . GLN A 1 114 ? -18.816 -8.319 26.943 1.00 63.72 114 GLN A O 1
ATOM 931 N N . LYS A 1 115 ? -18.555 -10.499 26.439 1.00 71.75 115 LYS A N 1
ATOM 932 C CA . LYS A 1 115 ? -17.893 -10.849 27.701 1.00 71.75 115 LYS A CA 1
ATOM 933 C C . LYS A 1 115 ? -16.533 -10.160 27.822 1.00 71.75 115 LYS A C 1
ATOM 935 O O . LYS A 1 115 ? -16.180 -9.714 28.907 1.00 71.75 115 LYS A O 1
ATOM 940 N N . ALA A 1 116 ? -15.777 -10.052 26.728 1.00 72.19 116 ALA A N 1
ATOM 941 C CA . ALA A 1 116 ? -14.499 -9.344 26.706 1.00 72.19 116 ALA A CA 1
ATOM 942 C C . ALA A 1 116 ? -14.668 -7.842 26.973 1.00 72.19 116 ALA A C 1
ATOM 944 O O . ALA A 1 116 ? -13.972 -7.309 27.828 1.00 72.19 116 ALA A O 1
ATOM 945 N N . LEU A 1 117 ? -15.634 -7.189 26.318 1.00 72.75 117 LEU A N 1
ATOM 946 C CA . LEU A 1 117 ? -15.957 -5.781 26.557 1.00 72.75 117 LEU A CA 1
ATOM 947 C C . LEU A 1 117 ? -16.375 -5.537 28.008 1.00 72.75 117 LEU A C 1
ATOM 949 O O . LEU A 1 117 ? -15.911 -4.593 28.634 1.00 72.75 117 LEU A O 1
ATOM 953 N N . TYR A 1 118 ? -17.222 -6.407 28.552 1.00 70.69 118 TYR A N 1
ATOM 954 C CA . TYR A 1 118 ? -17.619 -6.322 29.949 1.00 70.69 118 TYR A CA 1
ATOM 955 C C . TYR A 1 118 ? -16.428 -6.475 30.897 1.00 70.69 118 TYR A C 1
ATOM 957 O O . TYR A 1 118 ? -16.296 -5.695 31.832 1.00 70.69 118 TYR A O 1
ATOM 965 N N . ARG A 1 119 ? -15.545 -7.457 30.661 1.00 74.81 119 ARG A N 1
ATOM 966 C CA . ARG A 1 119 ? -14.333 -7.638 31.476 1.00 74.81 119 ARG A CA 1
ATOM 967 C C . ARG A 1 119 ? -13.448 -6.397 31.440 1.00 74.81 119 ARG A C 1
ATOM 969 O O . ARG A 1 119 ? -12.932 -6.023 32.482 1.00 74.81 119 ARG A O 1
ATOM 976 N N . GLU A 1 120 ? -13.312 -5.769 30.277 1.00 77.38 120 GLU A N 1
ATOM 977 C CA . GLU A 1 120 ? -12.516 -4.554 30.103 1.00 77.38 120 GLU A CA 1
ATOM 978 C C . GLU A 1 120 ? -13.099 -3.379 30.892 1.00 77.38 120 GLU A C 1
ATOM 980 O O . GLU A 1 120 ? -12.420 -2.811 31.740 1.00 77.38 120 GLU A O 1
ATOM 985 N N . VAL A 1 121 ? -14.387 -3.090 30.691 1.00 75.50 121 VAL A N 1
ATOM 986 C CA . VAL A 1 121 ? -15.092 -1.991 31.368 1.00 75.50 121 VAL A CA 1
ATOM 987 C C . VAL A 1 121 ? -15.141 -2.209 32.879 1.00 75.50 121 VAL A C 1
ATOM 989 O O . VAL A 1 121 ? -14.943 -1.276 33.651 1.00 75.50 121 VAL A O 1
ATOM 992 N N . MET A 1 122 ? -15.383 -3.441 33.329 1.00 73.75 122 MET A N 1
ATOM 993 C CA . MET A 1 122 ? -15.385 -3.752 34.758 1.00 73.75 122 MET A CA 1
ATOM 994 C C . MET A 1 122 ? -13.987 -3.642 35.351 1.00 73.75 122 MET A C 1
ATOM 996 O O . MET A 1 122 ? -13.863 -3.130 36.457 1.00 73.75 122 MET A O 1
ATOM 1000 N N . ARG A 1 123 ? -12.943 -4.072 34.632 1.00 77.75 123 ARG A N 1
ATOM 1001 C CA . ARG A 1 123 ? -11.557 -3.895 35.076 1.00 77.75 123 ARG A CA 1
ATOM 1002 C C . ARG A 1 123 ? -11.225 -2.413 35.222 1.00 77.75 123 ARG A C 1
ATOM 1004 O O . ARG A 1 123 ? -10.799 -2.023 36.296 1.00 77.75 123 ARG A O 1
ATOM 1011 N N . GLU A 1 124 ? -11.515 -1.594 34.211 1.00 73.81 124 GLU A N 1
ATOM 1012 C CA . GLU A 1 124 ? -11.303 -0.140 34.272 1.00 73.81 124 GLU A CA 1
ATOM 1013 C C . GLU A 1 124 ? -12.073 0.500 35.437 1.00 73.81 124 GLU A C 1
ATOM 1015 O O . GLU A 1 124 ? -11.508 1.270 36.209 1.00 73.81 124 GLU A O 1
ATOM 1020 N N . ASN A 1 125 ? -13.339 0.125 35.643 1.00 69.81 125 ASN A N 1
ATOM 1021 C CA . ASN A 1 125 ? -14.132 0.615 36.771 1.00 69.81 125 ASN A C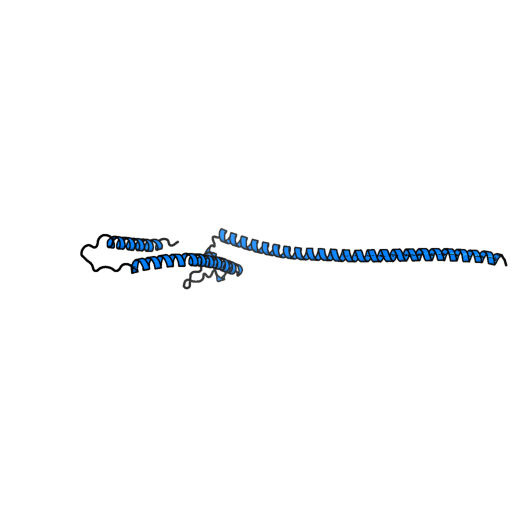A 1
ATOM 1022 C C . ASN A 1 125 ? -13.556 0.187 38.131 1.00 69.81 125 ASN A C 1
ATOM 1024 O O . ASN A 1 125 ? -13.522 0.997 39.057 1.00 69.81 125 ASN A O 1
ATOM 1028 N N . TYR A 1 126 ? -13.103 -1.062 38.269 1.00 67.06 126 TYR A N 1
ATOM 1029 C CA . TYR A 1 126 ? -12.452 -1.537 39.490 1.00 67.06 126 TYR A CA 1
ATOM 1030 C C . TYR A 1 126 ? -11.117 -0.833 39.724 1.00 67.06 126 TYR A C 1
ATOM 1032 O O . TYR A 1 126 ? -10.866 -0.414 40.848 1.00 67.06 126 TYR A O 1
ATOM 1040 N N . ASP A 1 127 ? -10.306 -0.630 38.690 1.00 73.50 127 ASP A N 1
ATOM 1041 C CA . ASP A 1 127 ? -9.031 0.086 38.778 1.00 73.50 127 ASP A CA 1
ATOM 1042 C C . ASP A 1 127 ? -9.247 1.549 39.199 1.00 73.50 127 ASP A C 1
ATOM 1044 O O . ASP A 1 127 ? -8.528 2.071 40.055 1.00 73.50 127 ASP A O 1
ATOM 1048 N N . HIS A 1 128 ? -10.288 2.206 38.677 1.00 73.31 128 HIS A N 1
ATOM 1049 C CA . HIS A 1 128 ? -10.691 3.546 39.110 1.00 73.31 128 HIS A CA 1
ATOM 1050 C C . HIS A 1 128 ? -11.184 3.573 40.562 1.00 73.31 128 HIS A C 1
ATOM 1052 O O . HIS A 1 128 ? -10.805 4.470 41.317 1.00 73.31 128 HIS A O 1
ATOM 1058 N N . LEU A 1 129 ? -11.994 2.596 40.979 1.00 69.50 129 LEU A N 1
ATOM 1059 C CA . LEU A 1 129 ? -12.459 2.474 42.365 1.00 69.50 129 LEU A CA 1
ATOM 1060 C C . LEU A 1 129 ? -11.312 2.178 43.336 1.00 69.50 129 LEU A C 1
ATOM 1062 O O . LEU A 1 129 ? -11.289 2.737 44.430 1.00 69.50 129 LEU A O 1
ATOM 1066 N N . ILE A 1 130 ? -10.351 1.345 42.937 1.00 69.25 130 ILE A N 1
ATOM 1067 C CA . ILE A 1 130 ? -9.133 1.073 43.704 1.00 69.25 130 ILE A CA 1
ATOM 1068 C C . ILE A 1 130 ? -8.298 2.346 43.801 1.00 69.25 130 ILE A C 1
ATOM 1070 O O . ILE A 1 130 ? -7.914 2.708 44.903 1.00 69.25 130 ILE A O 1
ATOM 1074 N N . SER A 1 131 ? -8.109 3.083 42.705 1.00 74.75 131 SER A N 1
ATOM 1075 C CA . SER A 1 131 ? -7.374 4.360 42.706 1.00 74.75 131 SER A CA 1
ATOM 1076 C C . SER A 1 131 ? -8.028 5.406 43.621 1.00 74.75 131 SER A C 1
ATOM 1078 O O . SER A 1 131 ? -7.349 6.128 44.352 1.00 74.75 131 SER A O 1
ATOM 1080 N N . LEU A 1 132 ? -9.363 5.476 43.624 1.00 72.31 132 LEU A N 1
ATOM 1081 C CA . LEU A 1 132 ? -10.125 6.305 44.562 1.00 72.31 132 LEU A CA 1
ATOM 1082 C C . LEU A 1 132 ? -9.954 5.815 46.004 1.00 72.31 132 LEU A C 1
ATOM 1084 O O . LEU A 1 132 ? -9.755 6.623 46.909 1.00 72.31 132 LEU A O 1
ATOM 1088 N N . GLY A 1 133 ? -9.988 4.500 46.220 1.00 70.56 133 GLY A N 1
ATOM 1089 C CA . GLY A 1 133 ? -9.720 3.869 47.508 1.00 70.56 133 GLY A CA 1
ATOM 1090 C C . GLY A 1 133 ? -8.316 4.182 48.022 1.00 70.56 133 GLY A C 1
ATOM 1091 O O . GLY A 1 133 ? -8.172 4.617 49.153 1.00 70.56 133 GLY A O 1
ATOM 1092 N N . GLU A 1 134 ? -7.283 4.059 47.198 1.00 76.50 134 GLU A N 1
ATOM 1093 C CA . GLU A 1 134 ? -5.893 4.374 47.543 1.00 76.50 134 GLU A CA 1
ATOM 1094 C C . GLU A 1 134 ? -5.690 5.851 47.895 1.00 76.50 134 GLU A C 1
ATOM 1096 O O . GLU A 1 134 ? -4.824 6.173 48.706 1.00 76.50 134 GLU A O 1
ATOM 1101 N N . TYR A 1 135 ? -6.512 6.749 47.349 1.00 73.81 135 TYR A N 1
ATOM 1102 C CA . TYR A 1 135 ? -6.516 8.164 47.719 1.00 73.81 135 TYR A CA 1
ATOM 1103 C C . TYR A 1 135 ? -7.287 8.439 49.021 1.00 73.81 135 TYR A C 1
ATOM 1105 O O . TYR A 1 135 ? -6.846 9.227 49.862 1.00 73.81 135 TYR A O 1
ATOM 1113 N N . LEU A 1 136 ? -8.430 7.777 49.212 1.00 68.31 136 LEU A N 1
ATOM 1114 C CA . LEU A 1 136 ? -9.327 7.998 50.349 1.00 68.31 136 LEU A CA 1
ATOM 1115 C C . LEU A 1 136 ? -8.903 7.223 51.605 1.00 68.31 136 LEU A C 1
ATOM 1117 O O . LEU A 1 136 ? -9.126 7.704 52.711 1.00 68.31 136 LEU A O 1
ATOM 1121 N N . ILE A 1 137 ? -8.255 6.063 51.476 1.00 71.44 137 ILE A N 1
ATOM 1122 C CA . ILE A 1 137 ? -7.809 5.218 52.597 1.00 71.44 137 ILE A CA 1
ATOM 1123 C C . ILE A 1 137 ? -6.770 5.938 53.475 1.00 71.44 137 ILE A C 1
ATOM 1125 O O . ILE A 1 137 ? -6.942 5.932 54.695 1.00 71.44 137 ILE A O 1
ATOM 1129 N N . PRO A 1 138 ? -5.734 6.612 52.936 1.00 72.75 138 PRO A N 1
ATOM 1130 C CA . PRO A 1 138 ? -4.818 7.413 53.744 1.00 72.75 138 PRO A CA 1
ATOM 1131 C C . PRO A 1 138 ? -5.514 8.590 54.429 1.00 72.75 138 PRO A C 1
ATOM 1133 O O . PRO A 1 138 ? -5.199 8.891 55.579 1.00 72.75 138 PRO A O 1
ATOM 1136 N N . GLN A 1 139 ? -6.482 9.227 53.759 1.00 69.31 139 GLN A N 1
ATOM 1137 C CA . GLN A 1 139 ? -7.253 10.330 54.339 1.00 69.31 139 GLN A CA 1
ATOM 1138 C C . GLN A 1 139 ? -8.124 9.840 55.495 1.00 69.31 139 GLN A C 1
ATOM 1140 O O . GLN A 1 139 ? -8.028 10.363 56.600 1.00 69.31 139 GLN A O 1
ATOM 1145 N N . LEU A 1 140 ? -8.910 8.785 55.286 1.00 63.16 140 LEU A N 1
ATOM 1146 C CA . LEU A 1 140 ? -9.737 8.172 56.323 1.00 63.16 140 LEU A CA 1
ATOM 1147 C C . LEU A 1 140 ? -8.880 7.622 57.470 1.00 63.16 140 LEU A C 1
ATOM 1149 O O . LEU A 1 140 ? -9.216 7.833 58.631 1.00 63.16 140 LEU A O 1
ATOM 1153 N N . SER A 1 141 ? -7.730 7.005 57.177 1.00 72.00 141 SER A N 1
ATOM 1154 C CA . SER A 1 141 ? -6.783 6.561 58.206 1.00 72.00 141 SER A CA 1
ATOM 1155 C C . SER A 1 141 ? -6.215 7.728 59.014 1.00 72.00 141 SER A C 1
ATOM 1157 O O . SER A 1 141 ? -5.994 7.559 60.214 1.00 72.00 141 SER A O 1
ATOM 1159 N N . TRP A 1 142 ? -5.970 8.883 58.388 1.00 74.00 142 TRP A N 1
ATOM 1160 C CA . TRP A 1 142 ? -5.546 10.097 59.082 1.00 74.00 142 TRP A CA 1
ATOM 1161 C C . TRP A 1 142 ? -6.649 10.604 60.012 1.00 74.00 142 TRP A C 1
ATOM 1163 O O . TRP A 1 142 ? -6.399 10.760 61.203 1.00 74.00 142 TRP A O 1
ATOM 1173 N N . TYR A 1 143 ? -7.882 10.750 59.516 1.00 64.19 143 TYR A N 1
ATOM 1174 C CA . TYR A 1 143 ? -9.019 11.194 60.330 1.00 64.19 143 TYR A CA 1
ATOM 1175 C C . TYR A 1 143 ? -9.299 10.252 61.513 1.00 64.19 143 TYR A C 1
ATOM 1177 O O . TYR A 1 143 ? -9.529 10.730 62.623 1.00 64.19 143 TYR A O 1
ATOM 1185 N N . ILE A 1 144 ? -9.220 8.931 61.308 1.00 68.81 144 ILE A N 1
ATOM 1186 C CA . ILE A 1 144 ? -9.421 7.923 62.363 1.00 68.81 144 ILE A CA 1
ATOM 1187 C C . ILE A 1 144 ? -8.316 8.015 63.423 1.00 68.81 144 ILE A C 1
ATOM 1189 O O . ILE A 1 144 ? -8.618 8.144 64.606 1.00 68.81 144 ILE A O 1
ATOM 1193 N N . LYS A 1 145 ? -7.038 8.051 63.019 1.00 68.69 145 LYS A N 1
ATOM 1194 C CA . LYS A 1 145 ? -5.916 8.187 63.967 1.00 68.69 145 LYS A CA 1
ATOM 1195 C C . LYS A 1 145 ? -5.939 9.522 64.709 1.00 68.69 145 LYS A C 1
ATOM 1197 O O . LYS A 1 145 ? -5.587 9.576 65.883 1.00 68.69 145 LYS A O 1
ATOM 1202 N N . SER A 1 146 ? -6.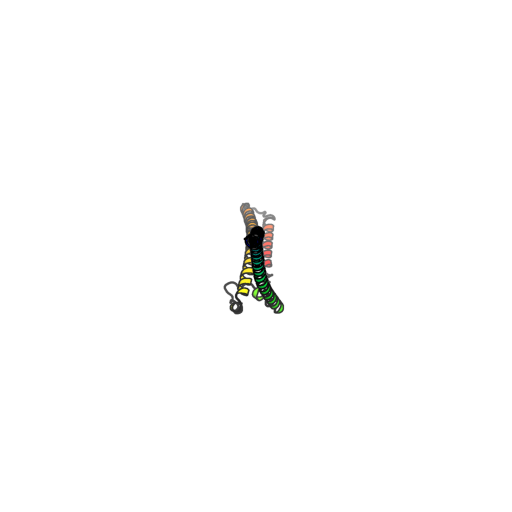351 10.603 64.047 1.00 64.69 146 SER A N 1
ATOM 1203 C CA . SER A 1 146 ? -6.527 11.911 64.682 1.00 64.69 146 SER A CA 1
ATOM 1204 C C . SER A 1 146 ? -7.665 11.899 65.704 1.00 64.69 146 SER A C 1
ATOM 1206 O O . SER A 1 146 ? -7.502 12.466 66.783 1.00 64.69 146 SER A O 1
ATOM 1208 N N . ALA A 1 147 ? -8.780 11.222 65.415 1.00 62.25 147 ALA A N 1
ATOM 1209 C CA . ALA A 1 147 ? -9.872 11.039 66.368 1.00 62.25 147 ALA A CA 1
ATOM 1210 C C . ALA A 1 147 ? -9.439 10.196 67.585 1.00 62.25 147 ALA A C 1
ATOM 1212 O O . ALA A 1 147 ? -9.703 10.590 68.719 1.00 62.25 147 ALA A O 1
ATOM 1213 N N . GLU A 1 148 ? -8.694 9.108 67.369 1.00 64.44 148 GLU A N 1
ATOM 1214 C CA . GLU A 1 148 ? -8.140 8.257 68.435 1.00 64.44 148 GLU A CA 1
ATOM 1215 C C . GLU A 1 148 ? -7.089 8.994 69.293 1.00 64.44 148 GLU A C 1
ATOM 1217 O O . GLU A 1 148 ? -7.093 8.881 70.519 1.00 64.44 148 GLU A O 1
ATOM 1222 N N . PHE A 1 149 ? -6.225 9.816 68.684 1.00 54.62 149 PHE A N 1
ATOM 1223 C CA . PHE A 1 149 ? -5.226 10.630 69.395 1.00 54.62 149 PHE A CA 1
ATOM 1224 C C . PHE A 1 149 ? -5.869 11.716 70.273 1.00 54.62 149 PHE A C 1
ATOM 1226 O O . PHE A 1 149 ? -5.409 11.982 71.386 1.00 54.62 149 PHE A O 1
ATOM 1233 N N . LEU A 1 150 ? -6.967 12.319 69.804 1.00 53.69 150 LEU A N 1
ATOM 1234 C CA . LEU A 1 150 ? -7.779 13.239 70.607 1.00 53.69 150 LEU A CA 1
ATOM 1235 C C . LEU A 1 150 ? -8.493 12.522 71.764 1.00 53.69 150 LEU A C 1
ATOM 1237 O O . LEU A 1 150 ? -8.768 13.146 72.786 1.00 53.69 150 LEU A O 1
ATOM 1241 N N . GLN A 1 151 ? -8.756 11.220 71.633 1.00 55.19 151 GLN A N 1
ATOM 1242 C CA . GLN A 1 151 ? -9.375 10.388 72.665 1.00 55.19 151 GLN A CA 1
ATOM 1243 C C . GLN A 1 151 ? -8.370 9.933 73.739 1.00 55.19 151 GLN A C 1
ATOM 1245 O O . GLN A 1 151 ? -8.744 9.804 74.904 1.00 55.19 151 GLN A O 1
ATOM 1250 N N . MET A 1 152 ? -7.094 9.753 73.374 1.00 44.00 152 MET A N 1
ATOM 1251 C CA . MET A 1 152 ? -6.023 9.278 74.264 1.00 44.00 152 MET A CA 1
ATOM 1252 C C . MET A 1 152 ? -5.429 10.370 75.179 1.00 44.00 152 MET A C 1
ATOM 1254 O O . MET A 1 152 ? -4.914 10.052 76.245 1.00 44.00 152 MET A O 1
ATOM 1258 N N . ASN A 1 153 ? -5.540 11.654 74.815 1.00 47.81 153 ASN A N 1
ATOM 1259 C CA . ASN A 1 153 ? -5.005 12.787 75.597 1.00 47.81 153 ASN A CA 1
ATOM 1260 C C . ASN A 1 153 ? -5.996 13.393 76.611 1.00 47.81 153 ASN A C 1
ATOM 1262 O O . ASN A 1 153 ? -5.781 14.499 77.109 1.00 47.81 153 ASN A O 1
ATOM 1266 N N . ILE A 1 154 ? -7.088 12.694 76.928 1.00 43.56 154 ILE A N 1
ATOM 1267 C CA . ILE A 1 154 ? -8.021 13.092 77.986 1.00 43.56 154 ILE A CA 1
ATOM 1268 C C . ILE A 1 154 ? -7.884 12.078 79.124 1.00 43.56 154 ILE A C 1
ATOM 1270 O O . ILE A 1 154 ? -8.664 11.133 79.227 1.00 43.56 154 ILE A O 1
ATOM 1274 N N . GLU A 1 155 ? -6.898 12.276 80.001 1.00 44.19 155 GLU A N 1
ATOM 1275 C CA . GLU A 1 155 ? -6.995 11.728 81.355 1.00 44.19 155 GLU A CA 1
ATOM 1276 C C . GLU A 1 155 ? -8.206 12.386 82.022 1.00 44.19 155 GLU A C 1
ATOM 1278 O O . GLU A 1 155 ? -8.239 13.594 82.252 1.00 44.19 155 GLU A O 1
ATOM 1283 N N . VAL A 1 156 ? -9.249 11.595 82.262 1.00 45.97 156 VAL A N 1
ATOM 1284 C CA . VAL A 1 156 ? -10.455 12.028 82.970 1.00 45.97 156 VAL A CA 1
ATOM 1285 C C . VAL A 1 156 ? -10.085 12.212 84.447 1.00 45.97 156 VAL A C 1
ATOM 1287 O O . VAL A 1 156 ? -9.789 11.213 85.107 1.00 45.97 156 VAL A O 1
ATOM 1290 N N . PRO A 1 157 ? -10.109 13.434 85.018 1.00 40.75 157 PRO A N 1
ATOM 1291 C CA . PRO A 1 157 ? -10.004 13.581 86.460 1.00 40.75 157 PRO A CA 1
ATOM 1292 C C . PRO A 1 157 ? -11.285 13.021 87.086 1.00 40.75 157 PRO A C 1
ATOM 1294 O O . PRO A 1 157 ? -12.386 13.256 86.585 1.00 40.75 157 PRO A O 1
ATOM 1297 N N . SER A 1 158 ? -11.128 12.278 88.182 1.00 42.44 158 SER A N 1
ATOM 1298 C CA . SER A 1 158 ? -12.220 11.755 89.014 1.00 42.44 158 SER A CA 1
ATOM 1299 C C . SER A 1 158 ? -13.322 12.808 89.253 1.00 42.44 158 SER A C 1
ATOM 1301 O O . SER A 1 158 ? -13.000 13.982 89.464 1.00 42.44 158 SER A O 1
ATOM 1303 N N . PRO A 1 159 ? -14.615 12.432 89.217 1.00 42.19 159 PRO A N 1
ATOM 1304 C CA . PRO A 1 159 ? -15.706 13.395 89.142 1.00 42.19 159 PRO A CA 1
ATOM 1305 C C . PRO A 1 159 ? -15.869 14.178 90.453 1.00 42.19 159 PRO A C 1
ATOM 1307 O O . PRO A 1 159 ? -16.323 13.650 91.466 1.00 42.19 159 PRO A O 1
ATOM 1310 N N . GLY A 1 160 ? -15.538 15.470 90.407 1.00 45.00 160 GLY A N 1
ATOM 1311 C CA . GLY A 1 160 ? -16.076 16.491 91.309 1.00 45.00 160 GLY A CA 1
ATOM 1312 C C . GLY A 1 160 ? -17.393 17.073 90.763 1.00 45.00 160 GLY A C 1
ATOM 1313 O O . GLY A 1 160 ? -17.672 16.942 89.570 1.00 45.00 160 GLY A O 1
ATOM 1314 N N . PRO A 1 161 ? -18.222 17.726 91.598 1.00 43.41 161 PRO A N 1
ATOM 1315 C CA . PRO A 1 161 ? -19.643 17.984 91.330 1.00 43.41 161 PRO A CA 1
ATOM 1316 C C . PRO A 1 161 ? -19.904 19.204 90.426 1.00 43.41 161 PRO A C 1
ATOM 1318 O O . PRO A 1 161 ? -20.817 19.988 90.669 1.00 43.41 161 PRO A O 1
ATOM 1321 N N . ALA A 1 162 ? -19.108 19.376 89.375 1.00 52.75 162 ALA A N 1
ATOM 1322 C CA . ALA A 1 162 ? -19.294 20.427 88.381 1.00 52.75 162 ALA A CA 1
ATOM 1323 C C . ALA A 1 162 ? -18.844 19.929 87.001 1.00 52.75 162 ALA A C 1
ATOM 1325 O O . ALA A 1 162 ? -17.855 20.392 86.437 1.00 52.75 162 ALA A O 1
ATOM 1326 N N . VAL A 1 163 ? -19.559 18.945 86.451 1.00 46.12 163 VAL A N 1
ATOM 1327 C CA . VAL A 1 163 ? -19.393 18.549 85.045 1.00 46.12 163 VAL A CA 1
ATOM 1328 C C . VAL A 1 163 ? -20.097 19.605 84.181 1.00 46.12 163 VAL A C 1
ATOM 1330 O O . VAL A 1 163 ? -21.269 19.471 83.846 1.00 46.12 163 VAL A O 1
ATOM 1333 N N . SER A 1 164 ? -19.378 20.693 83.897 1.00 51.91 164 SER A N 1
ATOM 1334 C CA . SER A 1 164 ? -19.768 21.776 82.984 1.00 51.91 164 SER A CA 1
ATOM 1335 C C . SER A 1 164 ? -19.526 21.350 81.532 1.00 51.91 164 SER A C 1
ATOM 1337 O O . SER A 1 164 ? -18.449 20.856 81.199 1.00 51.91 164 SER A O 1
ATOM 1339 N N . ASP A 1 165 ? -20.572 21.517 80.715 1.00 51.03 165 ASP A N 1
ATOM 1340 C CA . ASP A 1 165 ? -20.671 21.743 79.259 1.00 51.03 165 ASP A CA 1
ATOM 1341 C C . ASP A 1 165 ? -19.912 20.828 78.277 1.00 51.03 165 ASP A C 1
ATOM 1343 O O . ASP A 1 165 ? -20.477 20.398 77.269 1.00 51.03 165 ASP A O 1
ATOM 1347 N N . ALA A 1 166 ? -18.675 20.428 78.557 1.00 46.50 166 ALA A N 1
ATOM 1348 C CA . ALA A 1 166 ? -17.875 19.572 77.685 1.00 46.50 166 ALA A CA 1
ATOM 1349 C C . ALA A 1 166 ? -18.432 18.142 77.566 1.00 46.50 166 ALA A C 1
ATOM 1351 O O . ALA A 1 166 ? -18.316 17.522 76.510 1.00 46.50 166 ALA A O 1
ATOM 1352 N N . ALA A 1 167 ? -19.059 17.605 78.619 1.00 52.47 167 ALA A N 1
ATOM 1353 C CA . ALA A 1 167 ? -19.695 16.285 78.568 1.00 52.47 167 ALA A CA 1
ATOM 1354 C C . ALA A 1 167 ? -20.983 16.298 77.727 1.00 52.47 167 ALA A C 1
ATOM 1356 O O . ALA A 1 167 ? -21.228 15.368 76.960 1.00 52.47 167 ALA A O 1
ATOM 1357 N N . GLN A 1 168 ? -21.766 17.378 77.801 1.00 51.03 168 GLN A N 1
ATOM 1358 C CA . GLN A 1 168 ? -22.962 17.557 76.971 1.00 51.03 168 GLN A CA 1
ATOM 1359 C C . GLN A 1 168 ? -22.605 17.774 75.500 1.00 51.03 168 GLN A C 1
ATOM 1361 O O . GL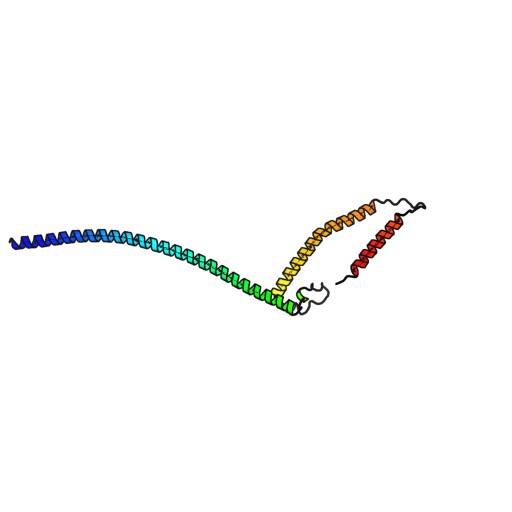N A 1 168 ? -23.247 17.198 74.622 1.00 51.03 168 GLN A O 1
ATOM 1366 N N . MET A 1 169 ? -21.525 18.506 75.222 1.00 45.84 169 MET A N 1
ATOM 1367 C CA . MET A 1 169 ? -21.029 18.696 73.858 1.00 45.84 169 MET A CA 1
ATOM 1368 C C . MET A 1 169 ? -20.545 17.376 73.227 1.00 45.84 169 MET A C 1
ATOM 1370 O O . MET A 1 169 ? -20.761 17.141 72.040 1.00 45.84 169 MET A O 1
ATOM 1374 N N . ARG A 1 170 ? -19.972 16.463 74.027 1.00 52.72 170 ARG A N 1
ATOM 1375 C CA . ARG A 1 170 ? -19.567 15.114 73.582 1.00 52.72 170 ARG A CA 1
ATOM 1376 C C . ARG A 1 170 ? -20.756 14.226 73.221 1.00 52.72 170 ARG A C 1
ATOM 1378 O O . ARG A 1 170 ? -20.699 13.535 72.209 1.00 52.72 170 ARG A O 1
ATOM 1385 N N . VAL A 1 171 ? -21.831 14.272 74.008 1.00 56.47 171 VAL A N 1
ATOM 1386 C CA . VAL A 1 171 ? -23.076 13.545 73.706 1.00 56.47 171 VAL A CA 1
ATOM 1387 C C . VAL A 1 171 ? -23.720 14.087 72.427 1.00 56.47 171 VAL A C 1
ATOM 1389 O O . VAL A 1 171 ? -24.184 13.310 71.597 1.00 56.47 171 VAL A O 1
ATOM 1392 N N . TRP A 1 172 ? -23.681 15.407 72.223 1.00 53.00 172 TRP A N 1
ATOM 1393 C CA . TRP A 1 172 ? -24.231 16.038 71.024 1.00 53.00 172 TRP A CA 1
ATOM 1394 C C . TRP A 1 172 ? -23.464 15.657 69.750 1.00 53.00 172 TRP A C 1
ATOM 1396 O O . TRP A 1 172 ? -24.077 15.295 68.750 1.00 53.00 172 TRP A O 1
ATOM 1406 N N . ILE A 1 173 ? -22.127 15.654 69.797 1.00 49.72 173 ILE A N 1
ATOM 1407 C CA . ILE A 1 173 ? -21.292 15.241 68.657 1.00 49.72 173 ILE A CA 1
ATOM 1408 C C . ILE A 1 173 ? -21.466 13.746 68.360 1.00 49.72 173 ILE A C 1
ATOM 1410 O O . ILE A 1 173 ? -21.623 13.382 67.197 1.00 49.72 173 ILE A O 1
ATOM 1414 N N . ALA A 1 174 ? -21.497 12.883 69.382 1.00 54.62 174 ALA A N 1
ATOM 1415 C CA . ALA A 1 174 ? -21.725 11.450 69.188 1.00 54.62 174 ALA A CA 1
ATOM 1416 C C . ALA A 1 174 ? -23.090 11.178 68.535 1.00 54.62 174 ALA A C 1
ATOM 1418 O O . ALA A 1 174 ? -23.165 10.447 67.551 1.00 54.62 174 ALA A O 1
ATOM 1419 N N . SER A 1 175 ? -24.146 11.848 69.006 1.00 51.94 175 SER A N 1
ATOM 1420 C CA . SER A 1 175 ? -25.498 11.718 68.453 1.00 51.94 175 SER A CA 1
ATOM 1421 C C . SER A 1 175 ? -25.624 12.291 67.030 1.00 51.94 175 SER A C 1
ATOM 1423 O O . SER A 1 175 ? -26.345 11.736 66.197 1.00 51.94 175 SER A O 1
ATOM 1425 N N . ALA A 1 176 ? -24.876 13.352 66.704 1.00 49.38 176 ALA A N 1
ATOM 1426 C CA . ALA A 1 176 ? -24.803 13.901 65.348 1.00 49.38 176 ALA A CA 1
ATOM 1427 C C . ALA A 1 176 ? -24.075 12.958 64.372 1.00 49.38 176 ALA A C 1
ATOM 1429 O O . ALA A 1 176 ? -24.520 12.787 63.238 1.00 49.38 176 ALA A O 1
ATOM 1430 N N . VAL A 1 177 ? -22.992 12.309 64.813 1.00 59.47 177 VAL A N 1
ATOM 1431 C CA . VAL A 1 177 ? -22.263 11.308 64.015 1.00 59.47 177 VAL A CA 1
ATOM 1432 C C . VAL A 1 177 ? -23.124 10.065 63.778 1.00 59.47 177 VAL A C 1
ATOM 1434 O O . VAL A 1 177 ? -23.193 9.574 62.654 1.00 59.47 177 VAL A O 1
ATOM 1437 N N . GLU A 1 178 ? -23.836 9.593 64.799 1.00 57.44 178 GLU A N 1
ATOM 1438 C CA . GLU A 1 178 ? -24.754 8.453 64.691 1.00 57.44 178 GLU A CA 1
ATOM 1439 C C . GLU A 1 178 ? -25.929 8.760 63.745 1.00 57.44 178 GLU A C 1
ATOM 1441 O O . GLU A 1 178 ? -26.287 7.935 62.905 1.00 57.44 178 GLU A O 1
ATOM 1446 N N . SER A 1 179 ? -26.455 9.990 63.788 1.00 50.69 179 SER A N 1
ATOM 1447 C CA . SER A 1 179 ? -27.491 10.462 62.856 1.00 50.69 179 SER A CA 1
ATOM 1448 C C . SER A 1 179 ? -26.995 10.532 61.409 1.00 50.69 179 SER A C 1
ATOM 1450 O O . SER A 1 179 ? -27.727 10.155 60.497 1.00 50.69 179 SER A O 1
ATOM 1452 N N . LEU A 1 180 ? -25.752 10.967 61.178 1.00 50.34 180 LEU A N 1
ATOM 1453 C CA . LEU A 1 180 ? -25.151 11.006 59.839 1.00 50.34 180 LEU A CA 1
ATOM 1454 C C . LEU A 1 180 ? -24.873 9.601 59.282 1.00 50.34 180 LEU A C 1
ATOM 1456 O O . LEU A 1 180 ? -25.064 9.368 58.089 1.00 50.34 180 LEU A O 1
ATOM 1460 N N . LEU A 1 181 ? -24.474 8.654 60.135 1.00 52.56 181 LEU A N 1
ATOM 1461 C CA . LEU A 1 181 ? -24.262 7.255 59.747 1.00 52.56 181 LEU A CA 1
ATOM 1462 C C . LEU A 1 181 ? -25.577 6.538 59.412 1.00 52.56 181 LEU A C 1
ATOM 1464 O O . LEU A 1 181 ? -25.615 5.756 58.463 1.00 52.56 181 LEU A O 1
ATOM 1468 N N . LEU A 1 182 ? -26.657 6.835 60.143 1.00 52.19 182 LEU A N 1
ATOM 1469 C CA . LEU A 1 182 ? -27.985 6.264 59.893 1.00 52.19 182 LEU A CA 1
ATOM 1470 C C . LEU A 1 182 ? -28.677 6.892 58.671 1.00 52.19 182 LEU A C 1
ATOM 1472 O O . LEU A 1 182 ? -29.302 6.173 57.895 1.00 52.19 182 LEU A O 1
ATOM 1476 N N . GLN A 1 183 ? -28.516 8.199 58.431 1.00 47.66 183 GLN A N 1
ATOM 1477 C CA . GLN A 1 183 ? -29.063 8.861 57.234 1.00 47.66 183 GLN A CA 1
ATOM 1478 C C . GLN A 1 183 ? -28.340 8.467 55.934 1.00 47.66 183 GLN A C 1
ATOM 1480 O O . GLN A 1 183 ? -28.931 8.543 54.857 1.00 47.66 183 GLN A O 1
ATOM 1485 N N . GLY A 1 184 ? -27.090 7.995 56.017 1.00 42.66 184 GLY A N 1
ATOM 1486 C CA . GLY A 1 184 ? -26.336 7.482 54.869 1.00 42.66 184 GLY A CA 1
ATOM 1487 C C . GLY A 1 184 ? -26.850 6.152 54.297 1.00 42.66 184 GLY A C 1
ATOM 1488 O O . GLY A 1 184 ? -26.418 5.764 53.216 1.00 42.66 184 GLY A O 1
ATOM 1489 N N . TRP A 1 185 ? -27.764 5.459 54.990 1.00 41.22 185 TRP A N 1
ATOM 1490 C CA . TRP A 1 185 ? -28.324 4.166 54.564 1.00 41.22 185 TRP A CA 1
ATOM 1491 C C . TRP A 1 185 ? -29.710 4.262 53.898 1.00 41.22 185 TRP A C 1
ATOM 1493 O O . TRP A 1 185 ? -30.163 3.275 53.322 1.00 41.22 185 TRP A O 1
ATOM 1503 N N . GLU A 1 186 ? -30.375 5.425 53.912 1.00 42.09 186 GLU A N 1
ATOM 1504 C CA . GLU A 1 186 ? -31.715 5.589 53.308 1.00 42.09 186 GLU A CA 1
ATOM 1505 C C . GLU A 1 186 ? -31.717 6.054 51.840 1.00 42.09 186 GLU A C 1
ATOM 1507 O O . GLU A 1 186 ? -32.776 6.120 51.220 1.00 42.09 186 GLU A O 1
ATOM 1512 N N . TRP A 1 187 ? -30.553 6.281 51.225 1.00 32.94 187 TRP A N 1
ATOM 1513 C CA . TRP A 1 187 ? -30.448 6.528 49.779 1.00 32.94 187 TRP A CA 1
ATOM 1514 C C . TRP A 1 187 ? -29.757 5.368 49.064 1.00 32.94 187 TRP A C 1
ATOM 1516 O O . TRP A 1 187 ? -28.698 5.517 48.461 1.00 32.94 187 TRP A O 1
ATOM 1526 N N . GLY A 1 188 ? -30.388 4.196 49.137 1.00 38.12 188 GLY A N 1
ATOM 1527 C CA . GLY A 1 188 ? -30.164 3.110 48.188 1.00 38.12 188 GLY A CA 1
ATOM 1528 C C . GLY A 1 188 ? -30.940 3.366 46.895 1.00 38.12 188 GLY A C 1
ATOM 1529 O O . GLY A 1 188 ? -32.127 3.045 46.815 1.00 38.12 188 GLY A O 1
ATOM 1530 N N . VAL A 1 189 ? -30.256 3.938 45.901 1.00 37.47 189 VAL A N 1
ATOM 1531 C CA . VAL A 1 189 ? -30.499 3.671 44.471 1.00 37.47 189 VAL A CA 1
ATOM 1532 C C . VAL A 1 189 ? -29.488 2.627 44.026 1.00 37.47 189 VAL A C 1
ATOM 1534 O O . VAL A 1 189 ? -28.298 2.806 44.366 1.00 37.47 189 VAL A O 1
#

Secondary structure (DSSP, 8-state):
-HHHHHHHHHHHHHHHHHHHHHHHHHHHHHHHHHHHHHHHHHHHHHHHHHHHHHHHHHHHHHHHHHHHHHHHHHHHHHHHHHHHHHTT-GGGGSPP--SSS---TTTTTS-HHHHHHHHHHHHHHHHHHHHHHHHHHHHHHHHHHHHHHHHHT-------S---SHHHHHHHHHHHHHHHHHHTTS---